Protein AF-A0A7S1Z0E3-F1 (afdb_monomer_lite)

pLDDT: mean 85.04, std 12.38, range [38.56, 97.38]

Organism: Trieres chinensis (NCBI:txid1514140)

Secondary structure (DSSP, 8-state):
---S-TT-EEEETT-TT-TT-HHHHTSSS--EEEEES-HHHHTT-SS--EEETTTTEEEETT---EEEEEEEE-TT-TT-EEEEEETTEEEEEEEEEPEE---B-TTSSB-TTTS-GGG-EEEEEEEE-SS-EEEEEE-TTS-EE--S-BPPPEEPPPPTT--SPTT-EEE-PPPPPTTGGG-TTT--

Sequence (188 aa):
DEIGVDDVLIVDNDSSMHPDGPEAGSAVGGASVIVSNNDFMKVHAGAECIANEQYCYAYCPNTCLRFVTYEVDAYETEEIKLVVTDNNDSSKVVTVSGNWWCVKNNDGTPNVKENTLDNDFRYFSAALPAGEYTAEFVNDSGERVWPTFVREAIYEPAPDCGGVQEGSVTLLEPEVTMEDCMELVKNG

Radius of gyration: 18.73 Å; chains: 1; bounding box: 48×35×55 Å

Foldseek 3Di:
DPPDDQWDKDKQQQQQPPPVGSVVLNPDHAIKIKTFLDVLQCLQQPADWQDDPVRRITIRRRGFWWKKKKWFQQPPCQQKWKWKAAPVDRVSIHIWGWDWDFDADPVRHGPPVVCDSVRTITMTMGTFFDGAMEMFMAGNVRDTDDGLDIDQIDIDPADPNGHYDRPRYHYDDDDDDVVNVVPVVSND

Structure (mmCIF, N/CA/C/O backbone):
data_AF-A0A7S1Z0E3-F1
#
_entry.id   AF-A0A7S1Z0E3-F1
#
loop_
_atom_site.group_PDB
_atom_site.id
_atom_site.type_symbol
_atom_site.label_atom_id
_atom_site.label_alt_id
_atom_site.label_comp_id
_atom_site.label_asym_id
_atom_site.label_entity_id
_atom_site.label_seq_id
_atom_site.pdbx_PDB_ins_code
_atom_site.Cartn_x
_atom_site.Cartn_y
_atom_site.Cartn_z
_atom_site.occupancy
_atom_site.B_iso_or_equiv
_atom_site.auth_seq_id
_atom_site.auth_comp_id
_atom_site.auth_asym_id
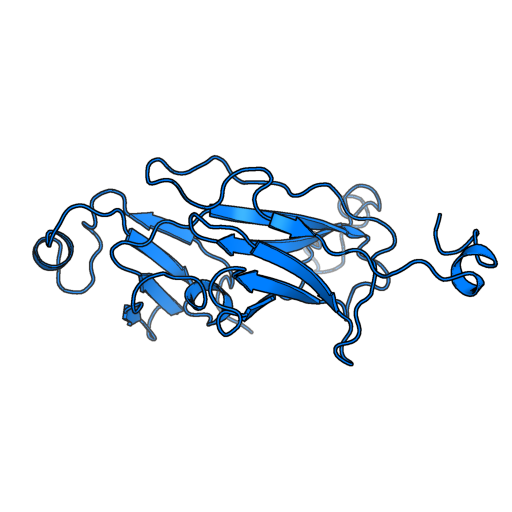_atom_site.auth_atom_id
_atom_site.pdbx_PDB_model_num
ATOM 1 N N . ASP A 1 1 ? 8.657 21.468 0.586 1.00 38.56 1 ASP A N 1
ATOM 2 C CA . ASP A 1 1 ? 8.872 20.512 1.680 1.00 38.56 1 ASP A CA 1
ATOM 3 C C . ASP A 1 1 ? 7.538 19.921 2.055 1.00 38.56 1 ASP A C 1
ATOM 5 O O . ASP A 1 1 ? 6.693 20.614 2.609 1.00 38.56 1 ASP A O 1
ATOM 9 N N . GLU A 1 2 ? 7.323 18.687 1.624 1.00 45.81 2 GLU A N 1
ATOM 10 C CA . GLU A 1 2 ? 6.222 17.852 2.089 1.00 45.81 2 GLU A CA 1
ATOM 11 C C . GLU A 1 2 ? 6.552 17.498 3.543 1.00 45.81 2 GLU A C 1
ATOM 13 O O . GLU A 1 2 ? 7.592 16.905 3.829 1.00 45.81 2 GLU A O 1
ATOM 18 N N . ILE A 1 3 ? 5.763 18.014 4.486 1.00 47.72 3 ILE A N 1
ATOM 19 C CA . ILE A 1 3 ? 5.941 17.731 5.911 1.00 47.72 3 ILE A CA 1
ATOM 20 C C . ILE A 1 3 ? 4.967 16.608 6.242 1.00 47.72 3 ILE A C 1
ATOM 22 O O . ILE A 1 3 ? 3.777 16.863 6.411 1.00 47.72 3 ILE A O 1
ATOM 26 N N . GLY A 1 4 ? 5.467 15.380 6.335 1.00 58.78 4 GLY A N 1
ATOM 27 C CA . GLY A 1 4 ? 4.650 14.222 6.685 1.00 58.78 4 GLY A CA 1
ATOM 28 C C . GLY A 1 4 ? 5.318 12.904 6.317 1.00 58.78 4 GLY A C 1
ATOM 29 O O . GLY A 1 4 ? 6.311 12.883 5.598 1.00 58.78 4 GLY A O 1
ATOM 30 N N . VAL A 1 5 ? 4.780 11.818 6.861 1.00 73.94 5 VAL A N 1
ATOM 31 C CA . VAL A 1 5 ? 5.008 10.454 6.372 1.00 73.94 5 VAL A CA 1
ATOM 32 C C . VAL A 1 5 ? 3.702 10.041 5.706 1.00 73.94 5 VAL A C 1
ATOM 34 O O . VAL A 1 5 ? 2.638 10.206 6.309 1.00 73.94 5 VAL A O 1
ATOM 37 N N . ASP A 1 6 ? 3.762 9.553 4.473 1.00 82.62 6 ASP A N 1
ATOM 38 C CA . ASP A 1 6 ? 2.559 9.360 3.661 1.00 82.62 6 ASP A CA 1
ATOM 39 C C . ASP A 1 6 ? 1.790 8.078 3.981 1.00 82.62 6 ASP A C 1
ATOM 41 O O . ASP A 1 6 ? 0.594 7.997 3.703 1.00 82.62 6 ASP A O 1
ATOM 45 N N . ASP A 1 7 ? 2.457 7.114 4.606 1.00 85.56 7 ASP A N 1
ATOM 46 C CA . ASP A 1 7 ? 2.017 5.736 4.797 1.00 85.56 7 ASP A CA 1
ATOM 47 C C . ASP A 1 7 ? 2.173 5.268 6.256 1.00 85.56 7 ASP A C 1
ATOM 49 O O . ASP A 1 7 ? 2.627 4.163 6.542 1.00 85.56 7 ASP A O 1
ATOM 53 N N . VAL A 1 8 ? 1.760 6.092 7.223 1.00 90.69 8 VAL A N 1
ATOM 54 C CA . VAL A 1 8 ? 1.682 5.663 8.628 1.00 90.69 8 VAL A CA 1
ATOM 55 C C . VAL A 1 8 ? 0.443 4.803 8.836 1.00 90.69 8 VAL A C 1
ATOM 57 O O . VAL A 1 8 ? -0.653 5.193 8.440 1.00 90.69 8 VAL A O 1
ATOM 60 N N . LEU A 1 9 ? 0.608 3.684 9.540 1.00 92.50 9 LEU A N 1
ATOM 61 C CA . LEU A 1 9 ? -0.470 2.853 10.067 1.00 92.50 9 LEU A CA 1
ATOM 62 C C . LEU A 1 9 ? -0.180 2.514 11.532 1.00 92.50 9 LEU A C 1
ATOM 64 O O . LEU A 1 9 ? 0.879 1.986 11.863 1.00 92.50 9 LEU A O 1
ATOM 68 N N . ILE A 1 10 ? -1.131 2.801 12.415 1.00 92.88 10 ILE A N 1
ATOM 69 C CA . ILE A 1 10 ? -1.076 2.445 13.835 1.00 92.88 10 ILE A CA 1
ATOM 70 C C . ILE A 1 10 ? -2.385 1.755 14.193 1.00 92.88 10 ILE A C 1
ATOM 72 O O . ILE A 1 10 ? -3.461 2.292 13.940 1.00 92.88 10 ILE A O 1
ATOM 76 N N . VAL A 1 11 ? -2.297 0.579 14.808 1.00 91.44 11 VAL A N 1
ATOM 77 C CA . VAL A 1 11 ? -3.471 -0.170 15.265 1.00 91.44 11 VAL A CA 1
ATOM 78 C C . VAL A 1 11 ? -3.848 0.262 16.682 1.00 91.44 11 VAL A C 1
ATOM 80 O O . VAL A 1 11 ? -3.046 0.159 17.609 1.00 91.44 11 VAL A O 1
ATOM 83 N N . ASP A 1 12 ? -5.085 0.719 16.841 1.00 90.94 12 ASP A N 1
ATOM 84 C CA . ASP A 1 12 ? -5.740 1.051 18.105 1.00 90.94 12 ASP A CA 1
ATOM 85 C C . ASP A 1 12 ? -6.684 -0.100 18.493 1.00 90.94 12 ASP A C 1
ATOM 87 O O . ASP A 1 12 ? -7.872 -0.114 18.162 1.00 90.94 12 ASP A O 1
ATOM 91 N N . ASN A 1 13 ? -6.124 -1.123 19.143 1.00 86.50 13 ASN A N 1
ATOM 92 C CA . ASN A 1 13 ? -6.820 -2.384 19.427 1.00 86.50 13 ASN A CA 1
ATOM 93 C C . ASN A 1 13 ? -8.060 -2.231 20.322 1.00 86.50 13 ASN A C 1
ATOM 95 O O . ASN A 1 13 ? -8.977 -3.044 20.226 1.00 86.50 13 ASN A O 1
ATOM 99 N N . ASP A 1 14 ? -8.081 -1.237 21.211 1.00 85.12 14 ASP A N 1
ATOM 100 C CA . ASP A 1 14 ? -9.169 -1.015 22.169 1.00 85.12 14 ASP A CA 1
ATOM 101 C C . ASP A 1 14 ? -10.017 0.222 21.848 1.00 85.12 14 ASP A C 1
ATOM 103 O O . ASP A 1 14 ? -10.929 0.558 22.606 1.00 85.12 14 ASP A O 1
ATOM 107 N N . SER A 1 15 ? -9.753 0.869 20.710 1.00 86.62 15 SER A N 1
ATOM 108 C CA . SER A 1 15 ? -10.422 2.094 20.273 1.00 86.62 15 SER A CA 1
ATOM 109 C C . SER A 1 15 ? -10.312 3.253 21.282 1.00 86.62 15 SER A C 1
ATOM 111 O O . SER A 1 15 ? -11.141 4.171 21.297 1.00 86.62 15 SER A O 1
ATOM 113 N N . SER A 1 16 ? -9.297 3.231 22.155 1.00 87.31 16 SER A N 1
ATOM 114 C CA . SER A 1 16 ? -9.117 4.236 23.210 1.00 87.31 16 SER A CA 1
ATOM 115 C C . SER A 1 16 ? -8.653 5.591 22.677 1.00 87.31 16 SER A C 1
ATOM 117 O O . SER A 1 16 ? -8.804 6.604 23.368 1.00 87.31 16 SER A O 1
ATOM 119 N N . MET A 1 17 ? -8.136 5.635 21.445 1.00 88.50 17 MET A N 1
ATOM 120 C CA . MET A 1 17 ? -7.643 6.848 20.791 1.00 88.50 17 MET A CA 1
ATOM 121 C C . MET A 1 17 ? -8.710 7.560 19.944 1.00 88.50 17 MET A C 1
ATOM 123 O O . MET A 1 17 ? -8.378 8.476 19.190 1.00 88.50 17 MET A O 1
ATOM 127 N N . HIS A 1 18 ? -9.985 7.176 20.068 1.00 89.06 18 HIS A N 1
ATOM 128 C CA . HIS A 1 18 ? -11.079 7.810 19.334 1.00 89.06 18 HIS A CA 1
ATOM 129 C C . HIS A 1 18 ? -11.126 9.340 19.580 1.00 89.06 18 HIS A C 1
ATOM 131 O O . HIS A 1 18 ? -11.093 9.769 20.739 1.00 89.06 18 HIS A O 1
ATOM 137 N N . PRO A 1 19 ? -11.260 10.187 18.534 1.00 87.44 19 PRO A N 1
ATOM 138 C CA . PRO A 1 19 ? -11.206 11.651 18.660 1.00 87.44 19 PRO A CA 1
ATOM 139 C C . PRO A 1 19 ? -12.237 12.263 19.621 1.00 87.44 19 PRO A C 1
ATOM 141 O O . PRO A 1 19 ? -11.915 13.184 20.368 1.00 87.44 19 PRO A O 1
ATOM 144 N N . ASP A 1 20 ? -13.457 11.722 19.650 1.00 85.50 20 ASP A N 1
ATOM 145 C CA . ASP A 1 20 ? -14.527 12.148 20.573 1.00 85.50 20 ASP A CA 1
ATOM 146 C C . ASP A 1 20 ? -14.391 11.572 22.000 1.00 85.50 20 ASP A C 1
ATOM 148 O O . ASP A 1 20 ? -15.278 11.730 22.841 1.00 85.50 20 ASP A O 1
ATOM 152 N N . GLY A 1 21 ? -13.271 10.906 22.287 1.00 77.50 21 GLY A N 1
ATOM 153 C CA . GLY A 1 21 ? -12.974 10.260 23.557 1.00 77.50 21 GLY A CA 1
ATOM 154 C C . GLY A 1 21 ? -13.241 8.749 23.552 1.00 77.50 21 GLY A C 1
ATOM 155 O O . GLY A 1 21 ? -13.973 8.231 22.705 1.00 77.50 21 GLY A O 1
ATOM 156 N N . PRO A 1 22 ? -12.683 8.021 24.534 1.00 68.88 22 PRO A N 1
ATOM 157 C CA . PRO A 1 22 ? -12.695 6.557 24.563 1.00 68.88 22 PRO A CA 1
ATOM 158 C C . PRO A 1 22 ? -14.109 5.964 24.652 1.00 68.88 22 PRO A C 1
ATOM 160 O O . PRO A 1 22 ? -14.352 4.859 24.176 1.00 68.88 22 PRO A O 1
ATOM 163 N N . GLU A 1 23 ? -15.075 6.696 25.216 1.00 66.56 23 GLU A N 1
ATOM 164 C CA . GLU A 1 23 ? -16.477 6.262 25.297 1.00 66.56 23 GLU A CA 1
ATOM 165 C C . GLU A 1 23 ? -17.179 6.259 23.927 1.00 66.56 23 GLU A C 1
ATOM 167 O O . GLU A 1 23 ? -18.080 5.450 23.711 1.00 66.56 23 GLU A O 1
ATOM 172 N N . ALA A 1 24 ? -16.746 7.112 22.990 1.00 67.44 24 ALA A N 1
ATOM 173 C CA . ALA A 1 24 ? -17.266 7.145 21.622 1.00 67.44 24 ALA A CA 1
ATOM 174 C C . ALA A 1 24 ? -16.715 5.985 20.774 1.00 67.44 24 ALA A C 1
ATOM 176 O O . ALA A 1 24 ? -17.459 5.382 20.003 1.00 67.44 24 ALA A O 1
ATOM 177 N N . GLY A 1 25 ? -15.450 5.606 20.996 1.00 55.97 25 GLY A N 1
ATOM 178 C CA . GLY A 1 25 ? -14.839 4.397 20.426 1.00 55.97 25 GLY A CA 1
ATOM 179 C C . GLY A 1 25 ? -15.315 3.093 21.079 1.00 55.97 25 GLY A C 1
ATOM 180 O O . GLY A 1 25 ? -15.230 2.027 20.480 1.00 55.97 25 GLY A O 1
ATOM 181 N N . SER A 1 26 ? -15.895 3.169 22.282 1.00 54.38 26 SER A N 1
ATOM 182 C CA . SER A 1 26 ? -16.437 2.014 23.019 1.00 54.38 26 SER A CA 1
ATOM 183 C C . SER A 1 26 ? -17.755 1.471 22.447 1.00 54.38 26 SER A C 1
ATOM 185 O O . SER A 1 26 ? -18.314 0.504 22.978 1.00 54.38 26 SER A O 1
ATOM 187 N N . ALA A 1 27 ? -18.278 2.062 21.368 1.00 51.47 27 ALA A N 1
ATOM 188 C CA . ALA A 1 27 ? -19.442 1.551 20.663 1.00 51.47 27 ALA A CA 1
ATOM 189 C C . ALA A 1 27 ? -19.073 0.299 19.838 1.00 51.47 27 ALA A C 1
ATOM 191 O O . ALA A 1 27 ? -18.882 0.352 18.630 1.00 51.47 27 ALA A O 1
ATOM 192 N N . VAL A 1 28 ? -19.068 -0.854 20.516 1.00 49.72 28 VAL A N 1
ATOM 193 C CA . VAL A 1 28 ? -19.102 -2.211 19.935 1.00 49.72 28 VAL A CA 1
ATOM 194 C C . VAL A 1 28 ? -17.796 -2.683 19.260 1.00 49.72 28 VAL A C 1
ATOM 196 O O . VAL A 1 28 ? -17.778 -3.044 18.093 1.00 49.72 28 VAL A O 1
ATOM 199 N N . GLY A 1 29 ? -16.727 -2.826 20.050 1.00 52.84 29 GLY A N 1
ATOM 200 C CA . GLY A 1 29 ? -15.860 -4.020 20.020 1.00 52.84 29 GLY A CA 1
ATOM 201 C C . GLY A 1 29 ? -15.011 -4.325 18.776 1.00 52.84 29 GLY A C 1
ATOM 202 O O . GLY A 1 29 ? -14.568 -5.467 18.650 1.00 52.84 29 GLY A O 1
ATOM 203 N N . GLY A 1 30 ? -14.779 -3.368 17.878 1.00 70.81 30 GLY A N 1
ATOM 204 C CA . GLY A 1 30 ? -13.801 -3.493 16.796 1.00 70.81 30 GLY A CA 1
ATOM 205 C C . GLY A 1 30 ? -12.497 -2.767 17.124 1.00 70.81 30 GLY A C 1
ATOM 206 O O . GLY A 1 30 ? -12.516 -1.716 17.765 1.00 70.81 30 GLY A O 1
ATOM 207 N N . ALA A 1 31 ? -11.361 -3.307 16.679 1.00 85.75 31 ALA A N 1
ATOM 208 C CA . ALA A 1 31 ? -10.131 -2.523 16.618 1.00 85.75 31 ALA A CA 1
ATOM 209 C C . ALA A 1 31 ? -10.292 -1.382 15.607 1.00 85.75 31 ALA A C 1
ATOM 211 O O . ALA A 1 31 ? -11.059 -1.495 14.646 1.00 85.75 31 ALA A O 1
ATOM 212 N N . SER A 1 32 ? -9.548 -0.309 15.822 1.00 90.88 32 SER A N 1
ATOM 213 C CA . SER A 1 32 ? -9.505 0.856 14.947 1.00 90.88 32 SER A CA 1
ATOM 214 C C . SER A 1 32 ? -8.081 1.084 14.454 1.00 90.88 32 SER A C 1
ATOM 216 O O . SER A 1 32 ? -7.129 0.494 14.968 1.00 90.88 32 SER A O 1
ATOM 218 N N . VAL A 1 33 ? -7.910 1.943 13.453 1.00 92.81 33 VAL A N 1
ATOM 219 C CA . VAL A 1 33 ? -6.579 2.326 12.967 1.00 92.81 33 VAL A CA 1
ATOM 220 C C . VAL A 1 33 ? -6.442 3.834 12.869 1.00 92.81 33 VAL A C 1
ATOM 222 O O . VAL A 1 33 ? -7.385 4.544 12.524 1.00 92.81 33 VAL A O 1
ATOM 225 N N . ILE A 1 34 ? -5.240 4.320 13.147 1.00 93.94 34 ILE A N 1
ATOM 226 C CA . ILE A 1 34 ? -4.803 5.670 12.819 1.00 93.94 34 ILE A CA 1
ATOM 227 C C . ILE A 1 34 ? -3.915 5.555 11.590 1.00 93.94 34 ILE A C 1
ATOM 229 O O . ILE A 1 34 ? -2.941 4.802 11.598 1.00 93.94 34 ILE A O 1
ATOM 233 N N . VAL A 1 35 ? -4.248 6.303 10.546 1.00 94.06 35 VAL A N 1
ATOM 234 C CA . VAL A 1 35 ? -3.495 6.325 9.292 1.00 94.06 35 VAL A CA 1
ATOM 235 C C . VAL A 1 35 ? -3.074 7.738 8.923 1.00 94.06 35 VAL A C 1
ATOM 237 O O . VAL A 1 35 ? -3.685 8.702 9.385 1.00 94.06 35 VAL A O 1
ATOM 240 N N . SER A 1 36 ? -2.067 7.891 8.064 1.00 93.31 36 SER A N 1
ATOM 241 C CA . SER A 1 36 ? -1.824 9.175 7.391 1.00 93.31 36 SER A CA 1
ATOM 242 C C . SER A 1 36 ? -3.094 9.645 6.669 1.00 93.31 36 SER A C 1
ATOM 244 O O . SER A 1 36 ? -3.817 8.830 6.093 1.00 93.31 36 SER A O 1
ATOM 246 N N . ASN A 1 37 ? -3.392 10.951 6.687 1.00 92.06 37 ASN A N 1
ATOM 247 C CA . ASN A 1 37 ? -4.607 11.513 6.070 1.00 92.06 37 ASN A CA 1
ATOM 248 C C . ASN A 1 37 ? -4.511 11.604 4.534 1.00 92.06 37 ASN A C 1
ATOM 250 O O . ASN A 1 37 ? -4.873 12.611 3.933 1.00 92.06 37 ASN A O 1
ATOM 254 N N . ASN A 1 38 ? -4.037 10.539 3.901 1.00 89.62 38 ASN A N 1
ATOM 255 C CA . ASN A 1 38 ? -3.965 10.394 2.460 1.00 89.62 38 ASN A CA 1
ATOM 256 C C . ASN A 1 38 ? -5.090 9.477 1.988 1.00 89.62 38 ASN A C 1
ATOM 258 O O . ASN A 1 38 ? -5.427 8.492 2.649 1.00 89.62 38 ASN A O 1
ATOM 262 N N . ASP A 1 39 ? -5.688 9.781 0.838 1.00 88.56 39 ASP A N 1
ATOM 263 C CA . ASP A 1 39 ? -6.833 9.010 0.343 1.00 88.56 39 ASP A CA 1
ATOM 264 C C . ASP A 1 39 ? -6.468 7.545 0.098 1.00 88.56 39 ASP A C 1
ATOM 266 O O . ASP A 1 39 ? -7.250 6.659 0.436 1.00 88.56 39 ASP A O 1
ATOM 270 N N . PHE A 1 40 ? -5.241 7.267 -0.353 1.00 89.00 40 PHE A N 1
ATOM 271 C CA . PHE A 1 40 ? -4.779 5.901 -0.591 1.00 89.00 40 PHE A CA 1
ATOM 272 C C . PHE A 1 40 ? -4.742 5.028 0.678 1.00 89.00 40 PHE A C 1
ATOM 274 O O . PHE A 1 40 ? -4.900 3.813 0.592 1.00 89.00 40 PHE A O 1
ATOM 281 N N . MET A 1 41 ? -4.628 5.637 1.861 1.00 92.12 41 MET A N 1
ATOM 282 C CA . MET A 1 41 ? -4.694 4.932 3.146 1.00 92.12 41 MET A CA 1
ATOM 283 C C . MET A 1 41 ? -6.131 4.695 3.632 1.00 92.12 41 MET A C 1
ATOM 285 O O . MET A 1 41 ? -6.359 3.872 4.518 1.00 92.12 41 MET A O 1
ATOM 289 N N . LYS A 1 42 ? -7.111 5.417 3.071 1.00 91.94 42 LYS A N 1
ATOM 290 C CA . LYS A 1 42 ? -8.513 5.427 3.520 1.00 91.94 42 LYS A CA 1
ATOM 291 C C . LYS A 1 42 ? -9.467 4.723 2.554 1.00 91.94 42 LYS A C 1
ATOM 293 O O . LYS A 1 42 ? -10.512 4.265 2.997 1.00 91.94 42 LYS A O 1
ATOM 298 N N . VAL A 1 43 ? -9.138 4.610 1.262 1.00 92.31 43 VAL A N 1
ATOM 299 C CA . VAL A 1 43 ? -10.027 4.034 0.224 1.00 92.31 43 VAL A CA 1
ATOM 300 C C . VAL A 1 43 ? -10.567 2.654 0.608 1.00 92.31 43 VAL A C 1
ATOM 302 O O . VAL A 1 43 ? -11.749 2.371 0.413 1.00 92.31 43 VAL A O 1
ATOM 305 N N . HIS A 1 44 ? -9.713 1.800 1.173 1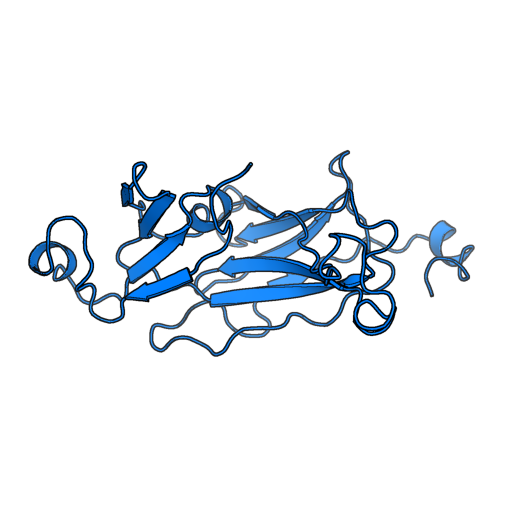.00 90.88 44 HIS A N 1
ATOM 306 C CA . HIS A 1 44 ? -10.105 0.459 1.600 1.00 90.88 44 HIS A CA 1
ATOM 307 C C . HIS A 1 44 ? -10.524 0.382 3.069 1.00 90.88 44 HIS A C 1
ATOM 309 O O . HIS A 1 44 ? -10.938 -0.687 3.510 1.00 90.88 44 HIS A O 1
ATOM 315 N N . ALA A 1 45 ? -10.481 1.480 3.830 1.00 86.00 45 ALA A N 1
ATOM 316 C CA . ALA A 1 45 ? -11.029 1.486 5.178 1.00 86.00 45 ALA A CA 1
ATOM 317 C C . ALA A 1 45 ? -12.531 1.161 5.103 1.00 86.00 45 ALA A C 1
ATOM 319 O O . ALA A 1 45 ? -13.290 1.753 4.335 1.00 86.00 45 ALA A O 1
ATOM 320 N N . GLY A 1 46 ? -12.964 0.149 5.855 1.00 70.69 46 GLY A N 1
ATOM 321 C CA . GLY A 1 46 ? -14.348 -0.332 5.810 1.00 70.69 46 GLY A CA 1
ATOM 322 C C . GLY A 1 46 ? -15.365 0.679 6.352 1.00 70.69 46 GLY A C 1
ATOM 323 O O . GLY A 1 46 ? -16.553 0.559 6.052 1.00 70.69 46 GLY A O 1
ATOM 324 N N . ALA A 1 47 ? -14.902 1.664 7.126 1.00 73.69 47 ALA A N 1
ATOM 325 C CA . ALA A 1 47 ? -15.697 2.712 7.754 1.00 73.69 47 ALA A CA 1
ATOM 326 C C . ALA A 1 47 ? -15.235 4.115 7.331 1.00 73.69 47 ALA A C 1
ATOM 328 O O . ALA A 1 47 ? -14.118 4.307 6.853 1.00 73.69 47 ALA A O 1
ATOM 329 N N . GLU A 1 48 ? -16.098 5.109 7.554 1.00 85.69 48 GLU A N 1
ATOM 330 C CA . GLU A 1 48 ? -15.753 6.518 7.363 1.00 85.69 48 GLU A CA 1
ATOM 331 C C . GLU A 1 48 ? -14.664 6.930 8.363 1.00 85.69 48 GLU A C 1
ATOM 333 O O . GLU A 1 48 ? -14.867 6.887 9.579 1.00 85.69 48 GLU A O 1
ATOM 338 N N . CYS A 1 49 ? -13.497 7.313 7.847 1.00 91.94 49 CYS A N 1
ATOM 339 C CA . CYS A 1 49 ? -12.394 7.787 8.671 1.00 91.94 49 CYS A CA 1
ATOM 340 C C . CYS A 1 49 ? -12.604 9.249 9.085 1.00 91.94 49 CYS A C 1
ATOM 342 O O . CYS A 1 49 ? -12.912 10.112 8.263 1.00 91.94 49 CYS A O 1
ATOM 344 N N . ILE A 1 50 ? -12.356 9.541 10.357 1.00 93.12 50 ILE A N 1
ATOM 345 C CA . ILE A 1 50 ? -12.413 10.876 10.948 1.00 93.12 50 ILE A CA 1
ATOM 346 C C . ILE A 1 50 ? -11.066 11.564 10.709 1.00 93.12 50 ILE A C 1
ATOM 348 O O . ILE A 1 50 ? -10.067 11.238 11.353 1.00 93.12 50 ILE A O 1
ATOM 352 N N . ALA A 1 51 ? -11.026 12.505 9.769 1.00 93.62 51 ALA A N 1
ATOM 353 C CA . ALA A 1 51 ? -9.812 13.240 9.428 1.00 93.62 51 ALA A CA 1
ATOM 354 C C . ALA A 1 51 ? -9.435 14.280 10.499 1.00 93.62 51 ALA A C 1
ATOM 356 O O . ALA A 1 51 ? -10.277 15.033 10.993 1.00 93.62 51 ALA A O 1
ATOM 357 N N . ASN A 1 52 ? -8.142 14.365 10.809 1.00 90.88 52 ASN A N 1
ATOM 358 C CA . ASN A 1 52 ? -7.536 15.423 11.604 1.00 90.88 52 ASN A CA 1
ATOM 359 C C . ASN A 1 52 ? -6.524 16.201 10.750 1.00 90.88 52 ASN A C 1
ATOM 361 O O . ASN A 1 52 ? -5.327 15.907 10.726 1.00 90.88 52 ASN A O 1
ATOM 365 N N . GLU A 1 53 ? -7.023 17.235 10.075 1.00 90.50 53 GLU A N 1
ATOM 366 C CA . GLU A 1 53 ? -6.244 18.060 9.142 1.00 90.50 53 GLU A CA 1
ATOM 367 C C . GLU A 1 53 ? -5.079 18.807 9.803 1.00 90.50 53 GLU A C 1
ATOM 369 O O . GLU A 1 53 ? -4.083 19.111 9.156 1.00 90.50 53 GLU A O 1
ATOM 374 N N . GLN A 1 54 ? -5.171 19.105 11.104 1.00 88.69 54 GLN A N 1
ATOM 375 C CA . GLN A 1 54 ? -4.113 19.829 11.810 1.00 88.69 54 GLN A CA 1
ATOM 376 C C . GLN A 1 54 ? -2.843 18.984 11.980 1.00 88.69 54 GLN A C 1
ATOM 378 O O . GLN A 1 54 ? -1.743 19.534 12.040 1.00 88.69 54 GLN A O 1
ATOM 383 N N . TYR A 1 55 ? -2.999 17.665 12.089 1.00 87.62 55 TYR A N 1
ATOM 384 C CA . TYR A 1 55 ? -1.913 16.727 12.371 1.00 87.62 55 TYR A CA 1
ATOM 385 C C . TYR A 1 55 ? -1.702 15.699 11.250 1.00 87.62 55 TYR A C 1
ATOM 387 O O . TYR A 1 55 ? -0.944 14.751 11.442 1.00 87.62 55 TYR A O 1
ATOM 395 N N . CYS A 1 56 ? -2.353 15.887 10.098 1.00 90.44 56 CYS A N 1
ATOM 396 C CA . CYS A 1 56 ? -2.210 15.063 8.894 1.00 90.44 56 CYS A CA 1
ATOM 397 C C . CYS A 1 56 ? -2.464 13.557 9.109 1.00 90.44 56 CYS A C 1
ATOM 399 O O . CYS A 1 56 ? -1.864 12.728 8.426 1.00 90.44 56 CYS A O 1
ATOM 401 N N . TYR A 1 57 ? -3.367 13.187 10.023 1.00 92.75 57 TYR A N 1
ATOM 402 C CA . TYR A 1 57 ? -3.787 11.794 10.230 1.00 92.75 57 TYR A CA 1
ATOM 403 C C . TYR A 1 57 ? -5.308 11.652 10.149 1.00 92.75 57 TYR A C 1
ATOM 405 O O . TYR A 1 57 ? -6.041 12.631 10.280 1.00 92.75 57 TYR A O 1
ATOM 413 N N . ALA A 1 58 ? -5.792 10.432 9.956 1.00 94.00 58 ALA A N 1
ATOM 414 C CA . ALA A 1 58 ? -7.198 10.079 10.059 1.00 94.00 58 ALA A CA 1
ATOM 415 C C . ALA A 1 58 ? -7.380 8.889 11.006 1.00 94.00 58 ALA A C 1
ATOM 417 O O . ALA A 1 58 ? -6.546 7.986 11.053 1.00 94.00 58 ALA A O 1
ATOM 418 N N . TYR A 1 59 ? -8.469 8.898 11.769 1.00 93.62 59 TYR A N 1
ATOM 419 C CA . TYR A 1 59 ? -8.878 7.794 12.630 1.00 93.62 59 TYR A CA 1
ATOM 420 C C . TYR A 1 59 ? -9.984 7.000 11.939 1.00 93.62 59 TYR A C 1
ATOM 422 O O . TYR A 1 59 ? -11.068 7.533 11.719 1.00 93.62 59 TYR A O 1
ATOM 430 N N . CYS A 1 60 ? -9.736 5.744 11.594 1.00 92.56 60 CYS A N 1
ATOM 431 C CA . CYS A 1 60 ? -10.719 4.872 10.961 1.00 92.56 60 CYS A CA 1
ATOM 432 C C . CYS A 1 60 ? -11.285 3.905 12.013 1.00 92.56 60 CYS A C 1
ATOM 434 O O . CYS A 1 60 ? -10.614 2.926 12.364 1.00 92.56 60 CYS A O 1
ATOM 436 N N . PRO A 1 61 ? -12.494 4.169 12.546 1.00 89.50 61 PRO A N 1
ATOM 437 C CA . PRO A 1 61 ? -13.097 3.311 13.555 1.00 89.50 61 PRO A CA 1
ATOM 438 C C . PRO A 1 61 ? -13.429 1.930 12.979 1.00 89.50 61 PRO A C 1
ATOM 440 O O . PRO A 1 61 ? -13.743 1.809 11.793 1.00 89.50 61 PRO A O 1
ATOM 443 N N . ASN A 1 62 ? -13.411 0.888 13.817 1.00 86.62 62 ASN A N 1
ATOM 444 C CA . ASN A 1 62 ? -13.833 -0.475 13.446 1.00 86.62 62 ASN A CA 1
ATOM 445 C C . ASN A 1 62 ? -13.165 -1.002 12.163 1.00 86.62 62 ASN A C 1
ATOM 447 O O . ASN A 1 62 ? -13.780 -1.701 11.355 1.00 86.62 62 ASN A O 1
ATOM 451 N N . THR A 1 63 ? -11.913 -0.614 11.951 1.00 88.62 63 THR A N 1
ATOM 452 C CA . THR A 1 63 ? -11.130 -0.940 10.768 1.00 88.62 63 THR A CA 1
ATOM 453 C C . THR A 1 63 ? -9.836 -1.582 11.232 1.00 88.62 63 THR A C 1
ATOM 455 O O . THR A 1 63 ? -9.170 -1.068 12.123 1.00 88.62 63 THR A O 1
ATOM 458 N N . CYS A 1 64 ? -9.470 -2.694 10.606 1.00 90.38 64 CYS A N 1
ATOM 459 C CA . CYS A 1 64 ? -8.182 -3.340 10.800 1.00 90.38 64 CYS A CA 1
ATOM 460 C C . CYS A 1 64 ? -7.486 -3.414 9.446 1.00 90.38 64 CYS A C 1
ATOM 462 O O . CYS A 1 64 ? -8.070 -3.945 8.503 1.00 90.38 64 CYS A O 1
ATOM 464 N N . LEU A 1 65 ? -6.273 -2.877 9.350 1.00 92.69 65 LEU A N 1
ATOM 465 C CA . LEU A 1 65 ? -5.472 -2.870 8.128 1.00 92.69 65 LEU A CA 1
ATOM 466 C C . LEU A 1 65 ? -4.151 -3.587 8.388 1.00 92.69 65 LEU A C 1
ATOM 468 O O . LEU A 1 65 ? -3.634 -3.558 9.502 1.00 92.69 65 LEU A O 1
ATOM 472 N N . ARG A 1 66 ? -3.599 -4.195 7.344 1.00 93.50 66 ARG A N 1
ATOM 473 C CA . ARG A 1 66 ? -2.252 -4.765 7.325 1.00 93.50 66 ARG A CA 1
ATOM 474 C C . ARG A 1 66 ? -1.579 -4.322 6.033 1.00 93.50 66 ARG A C 1
ATOM 476 O O . ARG A 1 66 ? -2.229 -4.304 4.986 1.00 93.50 66 ARG A O 1
ATOM 483 N N . PHE A 1 67 ? -0.305 -3.951 6.107 1.00 94.06 67 PHE A N 1
ATOM 484 C CA . PHE A 1 67 ? 0.448 -3.623 4.907 1.00 94.06 67 PHE A CA 1
ATOM 485 C C . PHE A 1 67 ? 0.794 -4.878 4.109 1.00 94.06 67 PHE A C 1
ATOM 487 O O . PHE A 1 67 ? 1.245 -5.891 4.656 1.00 94.06 67 PHE A O 1
ATOM 494 N N . VAL A 1 68 ? 0.599 -4.765 2.799 1.00 94.94 68 VAL A N 1
ATOM 495 C CA . VAL A 1 68 ? 1.211 -5.619 1.787 1.00 94.94 68 VAL A CA 1
ATOM 496 C C . VAL A 1 68 ? 2.148 -4.757 0.949 1.00 94.94 68 VAL A C 1
ATOM 498 O O . VAL A 1 68 ? 1.754 -3.687 0.481 1.00 94.94 68 VAL A O 1
ATOM 501 N N . THR A 1 69 ? 3.382 -5.215 0.773 1.00 95.00 69 THR A N 1
ATOM 502 C CA . THR A 1 69 ? 4.435 -4.482 0.074 1.00 95.00 69 THR A CA 1
ATOM 503 C C . THR A 1 69 ? 4.991 -5.310 -1.073 1.00 95.00 69 THR A C 1
ATOM 505 O O . THR A 1 69 ? 5.341 -6.476 -0.899 1.00 95.00 69 THR A O 1
ATOM 508 N N . TYR A 1 70 ? 5.116 -4.689 -2.240 1.00 94.44 70 TYR A N 1
ATOM 509 C CA . TYR A 1 70 ? 5.852 -5.232 -3.375 1.00 94.44 70 TYR A CA 1
ATOM 510 C C . TYR A 1 70 ? 7.185 -4.508 -3.503 1.00 94.44 70 TYR A C 1
ATOM 512 O O . TYR A 1 70 ? 7.224 -3.277 -3.544 1.00 94.44 70 TYR A O 1
ATOM 520 N N . GLU A 1 71 ? 8.266 -5.278 -3.572 1.00 92.25 71 GLU A N 1
ATOM 521 C CA . GLU A 1 71 ? 9.596 -4.763 -3.887 1.00 92.25 71 GLU A CA 1
ATOM 522 C C . GLU A 1 71 ? 9.889 -5.026 -5.355 1.00 92.25 71 GLU A C 1
ATOM 524 O O . GLU A 1 71 ? 9.779 -6.165 -5.817 1.00 92.25 71 GLU A O 1
ATOM 529 N N . VAL A 1 72 ? 10.277 -3.986 -6.077 1.00 91.06 72 VAL A N 1
ATOM 530 C CA . VAL A 1 72 ? 10.600 -4.076 -7.500 1.00 91.06 72 VAL A CA 1
ATOM 531 C C . VAL A 1 72 ? 11.948 -3.435 -7.784 1.00 91.06 72 VAL A C 1
ATOM 533 O O . VAL A 1 72 ? 12.469 -2.674 -6.959 1.00 91.06 72 VAL A O 1
ATOM 536 N N . ASP A 1 73 ? 12.527 -3.741 -8.941 1.00 85.62 73 ASP A N 1
ATOM 537 C CA . ASP A 1 73 ? 13.698 -3.018 -9.429 1.00 85.62 73 ASP A CA 1
ATOM 538 C C . ASP A 1 73 ? 13.397 -1.522 -9.521 1.00 85.62 73 ASP A C 1
ATOM 540 O O . ASP A 1 73 ? 12.299 -1.106 -9.875 1.00 85.62 73 ASP A O 1
ATOM 544 N N . ALA A 1 74 ? 14.347 -0.675 -9.157 1.00 79.00 74 ALA A N 1
ATOM 545 C CA . ALA A 1 74 ? 14.051 0.751 -9.089 1.00 79.00 74 ALA A CA 1
ATOM 546 C C . ALA A 1 74 ? 14.412 1.569 -10.322 1.00 79.00 74 ALA A C 1
ATOM 548 O O . ALA A 1 74 ? 14.008 2.733 -10.410 1.00 79.00 74 ALA A O 1
ATOM 549 N N . TYR A 1 75 ? 15.218 0.981 -11.203 1.00 75.75 75 TYR A N 1
ATOM 550 C CA . TYR A 1 75 ? 15.631 1.583 -12.460 1.00 75.75 75 TYR A CA 1
ATOM 551 C C . TYR A 1 75 ? 14.495 1.436 -13.465 1.00 75.75 75 TYR A C 1
ATOM 553 O O . TYR A 1 75 ? 13.938 0.356 -13.586 1.00 75.75 75 TYR A O 1
ATOM 561 N N . GLU A 1 76 ? 14.160 2.507 -14.182 1.00 74.88 76 GLU A N 1
ATOM 562 C CA . GLU A 1 76 ? 13.076 2.518 -15.182 1.00 74.88 76 GLU A CA 1
ATOM 563 C C . GLU A 1 76 ? 11.672 2.250 -14.600 1.00 74.88 76 GLU A C 1
ATOM 565 O O . GLU A 1 76 ? 10.708 2.049 -15.338 1.00 74.88 76 GLU A O 1
ATOM 570 N N . THR A 1 77 ? 11.526 2.306 -13.272 1.00 80.06 77 THR A N 1
ATOM 571 C CA . THR A 1 77 ? 10.244 2.153 -12.568 1.00 80.06 77 THR A CA 1
ATOM 572 C C . THR A 1 77 ? 9.776 3.441 -11.892 1.00 80.06 77 THR A C 1
ATOM 574 O O . THR A 1 77 ? 8.824 3.425 -11.113 1.00 80.06 77 THR A O 1
ATOM 577 N N . GLU A 1 78 ? 10.420 4.577 -12.180 1.00 81.75 78 GLU A N 1
ATOM 578 C CA . GLU A 1 78 ? 10.092 5.891 -11.613 1.00 81.75 78 GLU A CA 1
ATOM 579 C C . GLU A 1 78 ? 8.647 6.322 -11.894 1.00 81.75 78 GLU A C 1
ATOM 581 O O . GLU A 1 78 ? 8.031 6.979 -11.057 1.00 81.75 78 GLU A O 1
ATOM 586 N N . GLU A 1 79 ? 8.116 5.940 -13.055 1.00 86.12 79 GLU A N 1
ATOM 587 C CA . GLU A 1 79 ? 6.774 6.304 -13.533 1.00 86.12 79 GLU A CA 1
ATOM 588 C C . GLU A 1 79 ? 5.739 5.188 -13.296 1.00 86.12 79 GLU A C 1
ATOM 590 O O . GLU A 1 79 ? 4.578 5.310 -13.693 1.00 86.12 79 GLU A O 1
ATOM 595 N N . ILE A 1 80 ? 6.142 4.085 -12.653 1.00 92.62 80 ILE A N 1
ATOM 596 C CA . ILE A 1 80 ? 5.252 2.961 -12.356 1.00 92.62 80 ILE A CA 1
ATOM 597 C C . ILE A 1 80 ? 4.481 3.232 -11.063 1.00 92.62 80 ILE A C 1
ATOM 599 O O . ILE A 1 80 ? 5.029 3.699 -10.062 1.00 92.62 80 ILE A O 1
ATOM 603 N N . LYS A 1 81 ? 3.192 2.890 -11.074 1.00 94.94 81 LYS A N 1
ATOM 604 C CA . LYS A 1 81 ? 2.291 2.903 -9.916 1.00 94.94 81 LYS A CA 1
ATOM 605 C C . LYS A 1 81 ? 1.706 1.517 -9.701 1.00 94.94 81 LYS A C 1
ATOM 607 O O . LYS A 1 81 ? 1.495 0.779 -10.659 1.00 94.94 81 LYS A O 1
ATOM 612 N N . LEU A 1 82 ? 1.402 1.184 -8.452 1.00 95.56 82 LEU A N 1
ATOM 613 C CA . LEU A 1 82 ? 0.641 -0.012 -8.111 1.00 95.56 82 LEU A CA 1
ATOM 614 C C . LEU A 1 82 ? -0.833 0.364 -7.973 1.00 95.56 82 LEU A C 1
ATOM 616 O O . LEU A 1 82 ? -1.184 1.220 -7.164 1.00 95.56 82 LEU A O 1
ATOM 620 N N . VAL A 1 83 ? -1.700 -0.279 -8.739 1.00 96.75 83 VAL A N 1
ATOM 621 C CA . VAL A 1 83 ? -3.151 -0.152 -8.611 1.00 96.75 83 VAL A CA 1
ATOM 622 C C . VAL A 1 83 ? -3.671 -1.375 -7.876 1.00 96.75 83 VAL A C 1
ATOM 624 O O . VAL A 1 83 ? -3.439 -2.494 -8.319 1.00 96.75 83 VAL A O 1
ATOM 627 N N . VAL A 1 84 ? -4.374 -1.176 -6.763 1.00 96.69 84 VAL A N 1
ATOM 628 C CA . VAL A 1 84 ? -5.006 -2.254 -5.991 1.00 96.69 84 VAL A CA 1
ATOM 629 C C . VAL A 1 84 ? -6.516 -2.065 -6.020 1.00 96.69 84 VAL A C 1
ATOM 631 O O . VAL A 1 84 ? -7.016 -0.966 -5.792 1.00 96.69 84 VAL A O 1
ATOM 634 N N . THR A 1 85 ? -7.239 -3.138 -6.325 1.00 97.31 85 THR A N 1
ATOM 635 C CA . THR A 1 85 ? -8.698 -3.161 -6.473 1.00 97.31 85 THR A CA 1
ATOM 636 C C . THR A 1 85 ? -9.300 -4.214 -5.551 1.00 97.31 85 THR A C 1
ATOM 638 O O . THR A 1 85 ? -8.787 -5.329 -5.464 1.00 97.31 85 THR A O 1
ATOM 641 N N . ASP A 1 86 ? -10.395 -3.867 -4.872 1.00 96.81 86 ASP A N 1
ATOM 642 C CA . ASP A 1 86 ? -11.201 -4.815 -4.094 1.00 96.81 86 ASP A CA 1
ATOM 643 C C . ASP A 1 86 ? -12.043 -5.695 -5.032 1.00 96.81 86 ASP A C 1
ATOM 645 O O . ASP A 1 86 ? -12.831 -5.195 -5.840 1.00 96.81 86 ASP A O 1
ATOM 649 N N . ASN A 1 87 ? -11.912 -7.018 -4.915 1.00 97.19 87 ASN A N 1
ATOM 650 C CA . ASN A 1 87 ? -12.607 -7.958 -5.799 1.00 97.19 87 ASN A CA 1
ATOM 651 C C . ASN A 1 87 ? -14.124 -8.004 -5.561 1.00 97.19 87 ASN A C 1
ATOM 653 O O . ASN A 1 87 ? -14.871 -8.452 -6.433 1.00 97.19 87 ASN A O 1
ATOM 657 N N . ASN A 1 88 ? -14.590 -7.561 -4.391 1.00 95.06 88 ASN A N 1
ATOM 658 C CA . ASN A 1 88 ? -16.012 -7.497 -4.056 1.00 95.06 88 ASN A CA 1
ATOM 659 C C . ASN A 1 88 ? -16.631 -6.126 -4.359 1.00 95.06 88 ASN A C 1
ATOM 661 O O . ASN A 1 88 ? -17.857 -6.017 -4.418 1.00 95.06 88 ASN A O 1
ATOM 665 N N . ASP A 1 89 ? -15.810 -5.092 -4.555 1.00 94.19 89 ASP A N 1
ATOM 666 C CA . ASP A 1 89 ? -16.249 -3.733 -4.857 1.00 94.19 89 ASP A CA 1
ATOM 667 C C . ASP A 1 89 ? -15.239 -3.025 -5.768 1.00 94.19 89 ASP A C 1
ATOM 669 O O . ASP A 1 89 ? -14.336 -2.324 -5.315 1.00 94.19 89 ASP A O 1
ATOM 673 N N . SER A 1 90 ? -15.440 -3.144 -7.081 1.00 92.31 90 SER A N 1
ATOM 674 C CA . SER A 1 90 ? -14.560 -2.538 -8.087 1.00 92.31 90 SER A CA 1
ATOM 675 C C . SER A 1 90 ? -14.557 -1.003 -8.081 1.00 92.31 90 SER A C 1
ATOM 677 O O . SER A 1 90 ? -13.859 -0.400 -8.891 1.00 92.31 90 SER A O 1
ATOM 679 N N . SER A 1 91 ? -15.375 -0.347 -7.246 1.00 92.31 91 SER A N 1
ATOM 680 C CA . SER A 1 91 ? -15.287 1.102 -7.026 1.00 92.31 91 SER A CA 1
ATOM 681 C C . SER A 1 91 ? -14.212 1.475 -6.000 1.00 92.31 91 SER A C 1
ATOM 683 O O . SER A 1 91 ? -13.749 2.616 -5.990 1.00 92.31 91 SER A O 1
ATOM 685 N N . LYS A 1 92 ? -13.770 0.517 -5.176 1.00 93.88 92 LYS A N 1
ATOM 686 C CA . LYS A 1 92 ? -12.653 0.679 -4.246 1.00 93.88 92 LYS A CA 1
ATOM 687 C C . LYS A 1 92 ? -11.358 0.326 -4.957 1.00 93.88 92 LYS A C 1
ATOM 689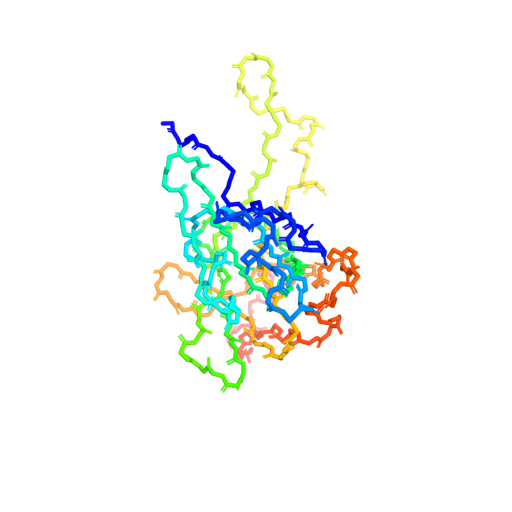 O O . LYS A 1 92 ? -10.947 -0.834 -5.006 1.00 93.88 92 LYS A O 1
ATOM 694 N N . VAL A 1 93 ? -10.743 1.359 -5.516 1.00 95.06 93 VAL A N 1
ATOM 695 C CA . VAL A 1 93 ? -9.472 1.281 -6.229 1.00 95.06 93 VAL A CA 1
ATOM 696 C C . VAL A 1 93 ? -8.524 2.306 -5.639 1.00 95.06 93 VAL A C 1
ATOM 698 O O . VAL A 1 93 ? -8.869 3.483 -5.521 1.00 95.06 93 VAL A O 1
ATOM 701 N N . VAL A 1 94 ? -7.324 1.862 -5.291 1.00 93.81 94 VAL A N 1
ATOM 702 C CA . VAL A 1 94 ? -6.249 2.727 -4.825 1.00 93.81 94 VAL A CA 1
ATOM 703 C C . VAL A 1 94 ? -5.077 2.685 -5.790 1.00 93.81 94 VAL A C 1
ATOM 705 O O . VAL A 1 94 ? -4.728 1.636 -6.320 1.00 93.81 94 VAL A O 1
ATOM 708 N N . THR A 1 95 ? -4.457 3.840 -6.010 1.00 94.56 95 THR A N 1
ATOM 709 C CA . THR A 1 95 ? -3.195 3.957 -6.738 1.00 94.56 95 THR A CA 1
ATOM 710 C C . THR A 1 95 ? -2.109 4.363 -5.755 1.00 94.56 95 THR A C 1
ATOM 712 O O . THR A 1 95 ? -2.222 5.390 -5.089 1.00 94.56 95 THR A O 1
ATOM 715 N N . VAL A 1 96 ? -1.070 3.545 -5.667 1.00 92.38 96 VAL A N 1
ATOM 716 C CA . VAL A 1 96 ? 0.052 3.692 -4.748 1.00 92.38 96 VAL A CA 1
ATOM 717 C C . VAL A 1 96 ? 1.298 4.035 -5.555 1.00 92.38 96 VAL A C 1
ATOM 719 O O . VAL A 1 96 ? 1.653 3.337 -6.508 1.00 92.38 96 VAL A O 1
ATOM 722 N N . SER A 1 97 ? 1.961 5.119 -5.166 1.00 91.00 97 SER A N 1
ATOM 723 C CA . SER A 1 97 ? 3.257 5.507 -5.723 1.00 91.00 97 SER A CA 1
ATOM 724 C C . SER A 1 97 ? 4.379 4.697 -5.083 1.00 91.00 97 SER A C 1
ATOM 726 O O . SER A 1 97 ? 4.328 4.375 -3.898 1.00 91.00 97 SER A O 1
ATOM 728 N N . GLY A 1 98 ? 5.405 4.385 -5.869 1.00 88.75 98 GLY A N 1
ATOM 729 C CA . GLY A 1 98 ? 6.556 3.640 -5.381 1.00 88.75 98 GLY A CA 1
ATOM 730 C C . GLY A 1 98 ? 7.535 4.535 -4.634 1.00 88.75 98 GLY A C 1
ATOM 731 O O . GLY A 1 98 ? 8.058 5.497 -5.201 1.00 88.75 98 GLY A O 1
ATOM 732 N N . ASN A 1 99 ? 7.840 4.175 -3.393 1.00 86.25 99 ASN A N 1
ATOM 733 C CA . ASN A 1 99 ? 8.834 4.848 -2.571 1.00 86.25 99 ASN A CA 1
ATOM 734 C C . ASN A 1 99 ? 10.201 4.180 -2.720 1.00 86.25 99 ASN A C 1
ATOM 736 O O . ASN A 1 99 ? 10.312 2.968 -2.877 1.00 86.25 99 ASN A O 1
ATOM 740 N N . TRP A 1 100 ? 11.262 4.974 -2.647 1.00 81.25 100 TRP A N 1
ATOM 741 C CA . TRP A 1 100 ? 12.638 4.491 -2.655 1.00 81.25 100 TRP A CA 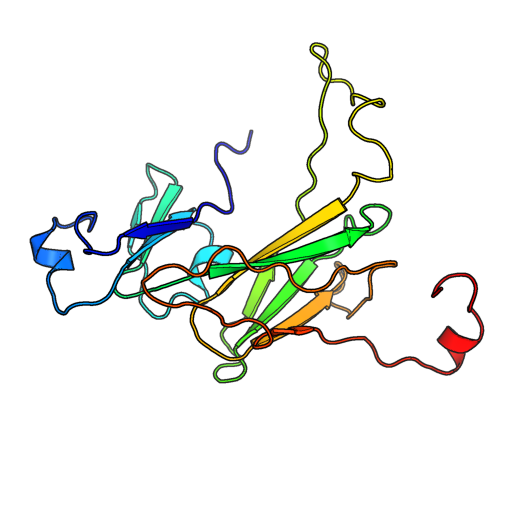1
ATOM 742 C C . TRP A 1 100 ? 13.412 5.174 -1.538 1.00 81.25 100 TRP A C 1
ATOM 744 O O . TRP A 1 100 ? 13.314 6.391 -1.351 1.00 81.25 100 TRP A O 1
ATOM 754 N N . TRP A 1 101 ? 14.242 4.406 -0.839 1.00 77.06 101 TRP A N 1
ATOM 755 C CA . TRP A 1 101 ? 15.118 4.946 0.186 1.00 77.06 101 TRP A CA 1
ATOM 756 C C . TRP A 1 101 ? 16.524 5.191 -0.364 1.00 77.06 101 TRP A C 1
ATOM 758 O O . TRP A 1 101 ? 17.279 4.262 -0.619 1.00 77.06 101 TRP A O 1
ATOM 768 N N . CYS A 1 102 ? 16.911 6.463 -0.493 1.00 79.00 102 CYS A N 1
ATOM 769 C CA . CYS A 1 102 ? 18.282 6.842 -0.828 1.00 79.00 102 CYS A CA 1
ATOM 770 C C . CYS A 1 102 ? 19.009 7.303 0.435 1.00 79.00 102 CYS A C 1
ATOM 772 O O . CYS A 1 102 ? 18.739 8.399 0.939 1.00 79.00 102 CYS A O 1
ATOM 774 N N . VAL A 1 103 ? 19.972 6.519 0.923 1.00 82.69 103 VAL A N 1
ATOM 775 C CA . VAL A 1 103 ? 20.850 6.984 1.996 1.00 82.69 103 VAL A CA 1
ATOM 776 C C . VAL A 1 103 ? 21.744 8.098 1.465 1.00 82.69 103 VAL A C 1
ATOM 778 O O . VAL A 1 103 ? 22.400 7.959 0.430 1.00 82.69 103 VAL A O 1
ATOM 781 N N . LYS A 1 104 ? 21.784 9.223 2.178 1.00 86.19 104 LYS A N 1
ATOM 782 C CA . LYS A 1 104 ? 22.610 10.383 1.837 1.00 86.19 104 LYS A CA 1
ATOM 783 C C . LYS A 1 104 ? 23.769 10.519 2.819 1.00 86.19 104 LYS A C 1
ATOM 785 O O . LYS A 1 104 ? 23.626 10.258 4.010 1.00 86.19 104 LYS A O 1
ATOM 790 N N . ASN A 1 105 ? 24.914 10.963 2.316 1.00 88.88 105 ASN A N 1
ATOM 791 C CA . ASN A 1 105 ? 26.023 11.439 3.132 1.00 88.88 105 ASN A CA 1
ATOM 792 C C . ASN A 1 105 ? 25.619 12.721 3.885 1.00 88.88 105 ASN A C 1
ATOM 794 O O . ASN A 1 105 ? 24.632 13.378 3.551 1.00 88.88 105 ASN A O 1
ATOM 798 N N . ASN A 1 106 ? 26.442 13.144 4.849 1.00 91.88 106 ASN A N 1
ATOM 799 C CA . ASN A 1 106 ? 26.227 14.390 5.601 1.00 91.88 106 ASN A CA 1
ATOM 800 C C . ASN A 1 106 ? 26.168 15.654 4.718 1.00 91.88 106 ASN A C 1
ATOM 802 O O . ASN A 1 106 ? 25.647 16.676 5.153 1.00 91.88 106 ASN A O 1
ATOM 806 N N . ASP A 1 107 ? 26.720 15.605 3.504 1.00 91.88 107 ASP A N 1
ATOM 807 C CA . ASP A 1 107 ? 26.679 16.693 2.520 1.00 91.88 107 ASP A CA 1
ATOM 808 C C . ASP A 1 107 ? 25.449 16.635 1.588 1.00 91.88 107 ASP A C 1
ATOM 810 O O . ASP A 1 107 ? 25.319 17.457 0.683 1.00 91.88 107 ASP A O 1
ATOM 814 N N . GLY A 1 108 ? 24.541 15.675 1.806 1.00 86.44 108 GLY A N 1
ATOM 815 C CA . GLY A 1 108 ? 23.321 15.478 1.025 1.00 86.44 108 GLY A CA 1
ATOM 816 C C . GLY A 1 108 ? 23.505 14.689 -0.275 1.00 86.44 108 GLY A C 1
ATOM 817 O O . GLY A 1 108 ? 22.511 14.412 -0.949 1.00 86.44 108 GLY A O 1
ATOM 818 N N . THR A 1 109 ? 24.732 14.303 -0.636 1.00 89.62 109 THR A N 1
ATOM 819 C CA . THR A 1 109 ? 24.989 13.459 -1.814 1.00 89.62 109 THR A CA 1
ATOM 820 C C . THR A 1 109 ? 24.611 11.996 -1.548 1.00 89.62 109 THR A C 1
ATOM 822 O O . THR A 1 109 ? 24.715 11.553 -0.402 1.00 89.62 109 THR A O 1
ATOM 825 N N . PRO A 1 110 ? 24.192 11.210 -2.559 1.00 85.31 110 PRO A N 1
ATOM 826 C CA . PRO A 1 110 ? 23.925 9.783 -2.377 1.00 85.31 110 PRO A CA 1
ATOM 827 C C . PRO A 1 110 ? 25.144 9.027 -1.830 1.00 85.31 110 PRO A C 1
ATOM 829 O O . PRO A 1 110 ? 26.256 9.134 -2.355 1.00 85.31 110 PRO A O 1
ATOM 832 N N . ASN A 1 111 ? 24.938 8.230 -0.783 1.00 86.88 111 ASN A N 1
ATOM 833 C CA . ASN A 1 111 ? 25.959 7.344 -0.244 1.00 86.88 111 ASN A CA 1
ATOM 834 C C . ASN A 1 111 ? 26.055 6.082 -1.111 1.00 86.88 111 ASN A C 1
ATOM 836 O O . ASN A 1 111 ? 25.364 5.094 -0.888 1.00 86.88 111 ASN A O 1
ATOM 840 N N . VAL A 1 112 ? 26.958 6.110 -2.090 1.00 82.81 112 VAL A N 1
ATOM 841 C CA . VAL A 1 112 ? 27.185 5.010 -3.047 1.00 82.81 112 VAL A CA 1
ATOM 842 C C . VAL A 1 112 ? 27.605 3.678 -2.412 1.00 82.81 112 VAL A C 1
ATOM 844 O O . VAL A 1 112 ? 27.577 2.654 -3.084 1.00 82.81 112 VAL A O 1
ATOM 847 N N . LYS A 1 113 ? 28.054 3.671 -1.148 1.00 82.00 113 LYS A N 1
ATOM 848 C CA . LYS A 1 113 ? 28.409 2.429 -0.442 1.00 82.00 113 LYS A CA 1
ATOM 849 C C . LYS A 1 113 ? 27.207 1.756 0.207 1.00 82.00 113 LYS A C 1
ATOM 851 O O . LYS A 1 113 ? 27.282 0.565 0.477 1.00 82.00 113 LYS A O 1
ATOM 856 N N . GLU A 1 114 ? 26.168 2.524 0.511 1.00 80.31 114 GLU A N 1
ATOM 857 C CA . GLU A 1 114 ? 24.961 2.033 1.181 1.00 80.31 114 GLU A CA 1
ATOM 858 C C . GLU A 1 114 ? 23.822 1.819 0.181 1.00 80.31 114 GLU A C 1
ATOM 860 O O . GLU A 1 114 ? 23.126 0.811 0.267 1.00 80.31 114 GLU A O 1
ATOM 865 N N . ASN A 1 115 ? 23.722 2.683 -0.835 1.00 78.69 115 ASN A N 1
ATOM 866 C CA . ASN A 1 115 ? 22.833 2.513 -1.989 1.00 78.69 115 ASN A CA 1
ATOM 867 C C . ASN A 1 115 ? 23.510 1.629 -3.048 1.00 78.69 115 ASN A C 1
ATOM 869 O O . ASN A 1 115 ? 23.868 2.079 -4.137 1.00 78.69 115 ASN A O 1
ATOM 873 N N . THR A 1 116 ? 23.826 0.393 -2.674 1.00 73.62 116 THR A N 1
ATOM 874 C CA . THR A 1 116 ? 24.287 -0.619 -3.629 1.00 73.62 116 THR A CA 1
ATOM 875 C C . THR A 1 116 ? 23.105 -1.135 -4.440 1.00 73.62 116 THR A C 1
ATOM 877 O O . THR A 1 116 ? 22.010 -1.214 -3.897 1.00 73.62 116 THR A O 1
ATOM 880 N N . LEU A 1 117 ? 23.342 -1.597 -5.674 1.00 67.62 117 LEU A N 1
ATOM 881 C CA . LEU A 1 117 ? 22.304 -2.203 -6.530 1.00 67.62 117 LEU A CA 1
ATOM 882 C C . LEU A 1 117 ? 21.494 -3.300 -5.815 1.00 67.62 117 LEU A C 1
ATOM 884 O O . LEU A 1 117 ? 20.296 -3.424 -6.025 1.00 67.62 117 LEU A O 1
ATOM 888 N N . ASP A 1 118 ? 22.137 -4.049 -4.919 1.00 68.44 118 ASP A N 1
ATOM 889 C CA . ASP A 1 118 ? 21.500 -5.125 -4.150 1.00 68.44 118 ASP A CA 1
ATOM 890 C C . ASP A 1 118 ? 20.484 -4.631 -3.098 1.00 68.44 118 ASP A C 1
ATOM 892 O O . ASP A 1 118 ? 19.716 -5.432 -2.570 1.00 68.44 118 ASP A O 1
ATOM 896 N N . ASN A 1 119 ? 20.486 -3.332 -2.779 1.00 69.62 119 ASN A N 1
ATOM 897 C CA . ASN A 1 119 ? 19.579 -2.680 -1.824 1.00 69.62 119 ASN A CA 1
ATOM 898 C C . ASN A 1 119 ? 18.675 -1.631 -2.505 1.00 69.62 119 ASN A C 1
ATOM 900 O O . ASN A 1 119 ? 17.906 -0.951 -1.827 1.00 69.62 119 ASN A O 1
ATOM 904 N N . ASP A 1 120 ? 18.784 -1.495 -3.827 1.00 78.25 120 ASP A N 1
ATOM 905 C CA . ASP A 1 120 ? 18.088 -0.511 -4.649 1.00 78.25 120 ASP A CA 1
ATOM 906 C C . ASP A 1 120 ? 16.723 -1.068 -5.082 1.00 78.25 120 ASP A C 1
ATOM 908 O O . ASP A 1 120 ? 16.516 -1.462 -6.232 1.00 78.25 120 ASP A O 1
ATOM 912 N N . PHE A 1 121 ? 15.772 -1.098 -4.148 1.00 86.06 121 PHE A N 1
ATOM 913 C CA . PHE A 1 121 ? 14.391 -1.486 -4.438 1.00 86.06 121 PHE A CA 1
ATOM 914 C C . PHE A 1 121 ? 13.444 -0.298 -4.365 1.00 86.06 121 PHE A C 1
ATOM 916 O O . PHE A 1 121 ? 13.567 0.586 -3.510 1.00 86.06 121 PHE A O 1
ATOM 923 N N . ARG A 1 122 ? 12.454 -0.309 -5.256 1.00 89.56 122 ARG A N 1
ATOM 924 C CA . ARG A 1 122 ? 11.268 0.529 -5.127 1.00 89.56 122 ARG A CA 1
ATOM 925 C C . ARG A 1 122 ? 10.178 -0.275 -4.429 1.00 89.56 122 ARG A C 1
ATOM 927 O O . ARG A 1 122 ? 9.918 -1.423 -4.779 1.00 89.56 122 ARG A O 1
ATOM 934 N N . TYR A 1 123 ? 9.556 0.341 -3.438 1.00 91.00 123 TYR A N 1
ATOM 935 C CA . TYR A 1 123 ? 8.573 -0.269 -2.557 1.00 91.00 123 TYR A CA 1
ATOM 936 C C . TYR A 1 123 ? 7.194 0.300 -2.854 1.00 91.00 123 TYR A C 1
ATOM 938 O O . TYR A 1 123 ? 6.998 1.515 -2.821 1.00 91.00 123 TYR A O 1
ATOM 946 N N . PHE A 1 124 ? 6.232 -0.578 -3.101 1.00 93.56 124 PHE A N 1
ATOM 947 C CA . PHE A 1 124 ? 4.827 -0.225 -3.262 1.00 93.56 124 PHE A CA 1
ATOM 948 C C . PHE A 1 124 ? 4.029 -0.873 -2.139 1.00 93.56 124 PHE A C 1
ATOM 950 O O . PHE A 1 124 ? 3.891 -2.095 -2.124 1.00 93.56 124 PHE A O 1
ATOM 957 N N . SER A 1 125 ? 3.518 -0.068 -1.209 1.00 93.38 125 SER A N 1
ATOM 958 C CA . SER A 1 125 ? 2.843 -0.552 0.000 1.00 93.38 125 SER A CA 1
ATOM 959 C C . SER A 1 125 ? 1.376 -0.135 0.031 1.00 93.38 125 SER A C 1
ATOM 961 O O . SER A 1 125 ? 1.062 1.049 -0.063 1.00 93.38 125 SER A O 1
ATOM 963 N N . ALA A 1 126 ? 0.472 -1.096 0.210 1.00 94.06 126 ALA A N 1
ATOM 964 C CA . ALA A 1 126 ? -0.957 -0.845 0.376 1.00 94.06 126 ALA A CA 1
ATOM 965 C C . ALA A 1 126 ? -1.433 -1.337 1.749 1.00 94.06 126 ALA A C 1
ATOM 967 O O . ALA A 1 126 ? -1.158 -2.472 2.136 1.00 94.06 126 ALA A O 1
ATOM 968 N N . ALA A 1 127 ? -2.158 -0.491 2.483 1.00 93.88 127 ALA A N 1
ATOM 969 C CA . ALA A 1 127 ? -2.805 -0.867 3.738 1.00 93.88 127 ALA A CA 1
ATOM 970 C C . ALA A 1 127 ? -4.195 -1.441 3.444 1.00 93.88 127 ALA A C 1
ATOM 972 O O . ALA A 1 127 ? -5.104 -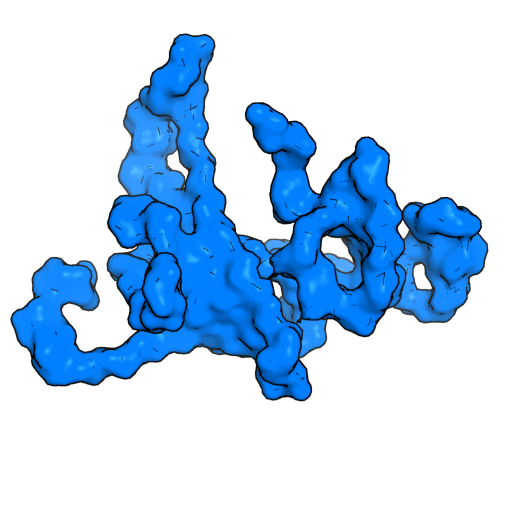0.709 3.051 1.00 93.88 127 ALA A O 1
ATOM 973 N N . LEU A 1 128 ? -4.364 -2.752 3.623 1.00 94.56 128 LEU A N 1
ATOM 974 C CA . LEU A 1 128 ? -5.578 -3.459 3.216 1.00 94.56 128 LEU A CA 1
ATOM 975 C C . LEU A 1 128 ? -6.247 -4.161 4.407 1.00 94.56 128 LEU A C 1
ATOM 977 O O . LEU A 1 128 ? -5.554 -4.764 5.240 1.00 94.56 128 LEU A O 1
ATOM 981 N N . PRO A 1 129 ? -7.587 -4.119 4.513 1.00 94.12 129 PRO A N 1
ATOM 982 C CA . PRO A 1 129 ? -8.304 -4.944 5.469 1.00 94.12 129 PRO A CA 1
ATOM 983 C C . PRO A 1 129 ? -8.392 -6.396 4.991 1.00 94.12 129 PRO A C 1
ATOM 985 O O . PRO A 1 129 ? -7.872 -6.774 3.944 1.00 94.12 129 PRO A O 1
ATOM 988 N N . ALA A 1 130 ? -9.047 -7.239 5.788 1.00 93.06 130 ALA A N 1
ATOM 989 C CA . ALA A 1 130 ? -9.367 -8.594 5.358 1.00 93.06 130 ALA A CA 1
ATOM 990 C C . ALA A 1 130 ? -10.281 -8.551 4.121 1.00 93.06 130 ALA A C 1
ATOM 992 O O . ALA A 1 130 ? -11.319 -7.889 4.135 1.00 93.06 130 ALA A O 1
ATOM 993 N N . GLY A 1 131 ? -9.907 -9.282 3.078 1.00 93.88 131 GLY A N 1
ATOM 994 C CA . GLY A 1 131 ? -10.602 -9.284 1.798 1.00 93.88 131 GLY A CA 1
ATOM 995 C C . GLY A 1 131 ? -9.785 -10.007 0.738 1.00 93.88 131 GLY A C 1
ATOM 996 O O . GLY A 1 131 ? -8.731 -10.556 1.043 1.00 93.88 131 GLY A O 1
ATOM 997 N N . GLU A 1 132 ? -10.286 -9.984 -0.493 1.00 96.94 132 GLU A N 1
ATOM 998 C CA . GLU A 1 132 ? -9.606 -10.514 -1.673 1.00 96.94 132 GLU A CA 1
ATOM 999 C C . GLU A 1 132 ? -9.394 -9.363 -2.653 1.00 96.94 132 GLU A C 1
ATOM 1001 O O . GLU A 1 132 ? -10.326 -8.600 -2.926 1.00 96.94 132 GLU A O 1
ATOM 1006 N N . TYR A 1 133 ? -8.184 -9.249 -3.190 1.00 97.31 133 TYR A N 1
ATOM 1007 C CA . TYR A 1 133 ? -7.772 -8.101 -3.990 1.00 97.31 133 TYR A CA 1
ATOM 1008 C C . TYR A 1 133 ? -7.064 -8.537 -5.265 1.00 97.31 133 TYR A C 1
ATOM 1010 O O . TYR A 1 133 ? -6.439 -9.600 -5.326 1.00 97.31 133 TYR A O 1
ATOM 1018 N N . THR A 1 134 ? -7.110 -7.679 -6.274 1.00 97.38 134 THR A N 1
ATOM 1019 C CA . THR A 1 134 ? -6.190 -7.729 -7.410 1.00 97.38 134 THR A CA 1
ATOM 1020 C C . THR A 1 134 ? -5.279 -6.520 -7.379 1.00 97.38 134 THR A C 1
ATOM 1022 O O . THR A 1 134 ? -5.745 -5.411 -7.117 1.00 97.38 134 THR A O 1
ATOM 1025 N N . ALA A 1 135 ? -4.006 -6.726 -7.687 1.00 97.19 135 ALA A N 1
ATOM 1026 C CA . ALA A 1 135 ? -3.030 -5.662 -7.839 1.00 97.19 135 ALA A CA 1
ATOM 1027 C C . ALA A 1 135 ? -2.435 -5.688 -9.251 1.00 97.19 135 ALA A C 1
ATOM 1029 O O . ALA A 1 135 ? -2.270 -6.761 -9.821 1.00 97.19 135 ALA A O 1
ATOM 1030 N N . GLU A 1 136 ? -2.101 -4.537 -9.823 1.00 96.56 136 GLU A N 1
ATOM 1031 C CA . GLU A 1 136 ? -1.407 -4.439 -11.109 1.00 96.56 136 GLU A CA 1
ATOM 1032 C C . GLU A 1 136 ? -0.462 -3.239 -11.134 1.00 96.56 136 GLU A C 1
ATOM 1034 O O . GLU A 1 136 ? -0.730 -2.212 -10.509 1.00 96.56 136 GLU A O 1
ATOM 1039 N N . PHE A 1 137 ? 0.645 -3.358 -11.862 1.00 95.94 137 PHE A N 1
ATOM 1040 C CA . PHE A 1 137 ? 1.530 -2.229 -12.119 1.00 95.94 137 PHE A CA 1
ATOM 1041 C C . PHE A 1 137 ? 1.080 -1.498 -13.378 1.00 95.94 137 PHE A C 1
ATOM 1043 O O . PHE A 1 137 ? 0.811 -2.126 -14.402 1.00 95.94 137 PHE A O 1
ATOM 1050 N N . VAL A 1 138 ? 1.015 -0.171 -13.311 1.00 95.31 138 VAL A N 1
ATOM 1051 C CA . VAL A 1 138 ? 0.638 0.685 -14.441 1.00 95.31 138 VAL A CA 1
ATOM 1052 C C . VAL A 1 138 ? 1.657 1.796 -14.647 1.00 95.31 138 VAL A C 1
ATOM 1054 O O . VAL A 1 138 ? 2.236 2.291 -13.682 1.00 95.31 138 VAL A O 1
ATOM 1057 N N . ASN A 1 139 ? 1.864 2.201 -15.897 1.00 91.81 139 ASN A N 1
ATOM 1058 C CA . ASN A 1 139 ? 2.650 3.390 -16.231 1.00 91.81 139 ASN A CA 1
ATOM 1059 C C . ASN A 1 139 ? 1.811 4.680 -16.095 1.00 91.81 139 ASN A C 1
ATOM 1061 O O . ASN A 1 139 ? 0.610 4.642 -15.812 1.00 91.81 139 ASN A O 1
ATOM 1065 N N . ASP A 1 140 ? 2.413 5.841 -16.359 1.00 89.69 140 ASP A N 1
ATOM 1066 C CA . ASP A 1 140 ? 1.719 7.138 -16.313 1.00 89.69 140 ASP A CA 1
ATOM 1067 C C . ASP A 1 140 ? 0.592 7.302 -17.350 1.00 89.69 140 ASP A C 1
ATOM 1069 O O . ASP A 1 140 ? -0.288 8.149 -17.178 1.00 89.69 140 ASP A O 1
ATOM 1073 N N . SER A 1 141 ? 0.575 6.475 -18.400 1.00 90.06 141 SER A N 1
ATOM 1074 C CA . SER A 1 141 ? -0.531 6.415 -19.369 1.00 90.06 141 SER A CA 1
ATOM 1075 C C . SER A 1 141 ? -1.690 5.525 -18.896 1.00 90.06 141 SER A C 1
ATOM 1077 O O . SER A 1 141 ? -2.729 5.478 -19.555 1.00 90.06 141 SER A O 1
ATOM 1079 N N . GLY A 1 142 ? -1.540 4.848 -17.751 1.00 89.75 142 GLY A N 1
ATOM 1080 C CA . GLY A 1 142 ? -2.516 3.911 -17.193 1.00 89.75 142 GLY A CA 1
ATOM 1081 C C . GLY A 1 142 ? -2.490 2.526 -17.843 1.00 89.75 142 GLY A C 1
ATOM 1082 O O . GLY A 1 142 ? -3.409 1.739 -17.630 1.00 89.75 142 GLY A O 1
ATOM 1083 N N . GLU A 1 143 ? -1.474 2.221 -18.649 1.00 90.56 143 GLU A N 1
ATOM 1084 C CA . GLU A 1 143 ? -1.314 0.907 -19.271 1.00 90.56 143 GLU A CA 1
ATOM 1085 C C . GLU A 1 143 ? -0.639 -0.052 -18.294 1.00 90.56 143 GLU A C 1
ATOM 1087 O O . GLU A 1 143 ? 0.308 0.334 -17.604 1.00 90.56 143 GLU A O 1
ATOM 1092 N N . ARG A 1 144 ? -1.102 -1.309 -18.257 1.00 91.88 144 ARG A N 1
ATOM 1093 C CA . ARG A 1 144 ? -0.470 -2.352 -17.446 1.00 91.88 144 ARG A CA 1
ATOM 1094 C C . ARG A 1 144 ? 0.942 -2.618 -17.954 1.00 91.88 144 ARG A C 1
ATOM 1096 O O . ARG A 1 144 ? 1.140 -2.892 -19.135 1.00 91.88 144 ARG A O 1
ATOM 1103 N N . VAL A 1 145 ? 1.895 -2.596 -17.036 1.00 91.38 145 VAL A N 1
ATOM 1104 C CA . VAL A 1 145 ? 3.306 -2.893 -17.280 1.00 91.38 145 VAL A CA 1
ATOM 1105 C C . VAL A 1 145 ? 3.793 -3.930 -16.277 1.00 91.38 145 VAL A C 1
ATOM 1107 O O . VAL A 1 145 ? 3.114 -4.229 -15.296 1.00 91.38 145 VAL A O 1
ATOM 1110 N N . TRP A 1 146 ? 4.971 -4.491 -16.525 1.00 90.69 146 TRP A N 1
ATOM 1111 C CA . TRP A 1 146 ? 5.637 -5.377 -15.582 1.00 90.69 146 TRP A CA 1
ATOM 1112 C C . TRP A 1 146 ? 7.040 -4.842 -15.302 1.00 90.69 146 TRP A C 1
ATOM 1114 O O . TRP A 1 146 ? 7.778 -4.613 -16.262 1.00 90.69 146 TRP A O 1
ATOM 1124 N N . PRO A 1 147 ? 7.407 -4.608 -14.031 1.00 89.62 147 PRO A N 1
ATOM 1125 C CA . PRO A 1 147 ? 8.790 -4.329 -13.664 1.00 89.62 147 PRO A CA 1
ATOM 1126 C C . PRO A 1 147 ? 9.710 -5.477 -14.089 1.00 89.62 147 PRO A C 1
ATOM 1128 O O . PRO A 1 147 ? 9.269 -6.625 -14.189 1.00 89.62 147 PRO A O 1
ATOM 1131 N N . THR A 1 148 ? 10.994 -5.193 -14.297 1.00 85.50 148 THR A N 1
ATOM 1132 C CA . THR A 1 148 ? 11.990 -6.223 -14.644 1.00 85.50 148 THR A CA 1
ATOM 1133 C C . THR A 1 148 ? 12.004 -7.337 -13.601 1.00 85.50 148 THR A C 1
ATOM 1135 O O . THR A 1 148 ? 12.158 -8.518 -13.912 1.00 85.50 148 THR A O 1
ATOM 1138 N N . PHE A 1 149 ? 11.822 -6.956 -12.339 1.00 85.56 149 PHE A N 1
ATOM 1139 C CA . PHE A 1 149 ? 11.767 -7.863 -11.215 1.00 85.56 149 PHE A CA 1
ATOM 1140 C C . PHE A 1 149 ? 10.690 -7.426 -10.226 1.00 85.56 149 PHE A C 1
ATOM 1142 O O . PHE A 1 149 ? 10.611 -6.263 -9.840 1.00 85.56 149 PHE A O 1
ATOM 1149 N N . VAL A 1 150 ? 9.917 -8.396 -9.742 1.00 90.19 150 VAL A N 1
ATOM 1150 C CA . VAL A 1 150 ? 8.988 -8.215 -8.627 1.00 90.19 150 VAL A CA 1
ATOM 1151 C C . VAL A 1 150 ? 9.254 -9.310 -7.602 1.00 90.19 150 VAL A C 1
ATOM 1153 O O . VAL A 1 150 ? 9.207 -10.500 -7.922 1.00 90.19 150 VAL A O 1
ATOM 1156 N N . ARG A 1 151 ? 9.535 -8.923 -6.358 1.00 87.88 151 ARG A N 1
ATOM 1157 C CA . ARG A 1 151 ? 9.569 -9.855 -5.228 1.00 87.88 151 ARG A CA 1
ATOM 1158 C C . ARG A 1 151 ? 8.142 -10.197 -4.810 1.00 87.88 151 ARG A C 1
ATOM 1160 O O . ARG A 1 151 ? 7.258 -9.343 -4.850 1.00 87.88 151 ARG A O 1
ATOM 1167 N N . GLU A 1 152 ? 7.937 -11.443 -4.382 1.00 80.50 152 GLU A N 1
ATOM 1168 C CA . GLU A 1 152 ? 6.669 -11.891 -3.799 1.00 80.50 152 GLU A CA 1
ATOM 1169 C C . GLU A 1 152 ? 6.183 -10.916 -2.716 1.00 80.50 152 GLU A C 1
ATOM 1171 O O . GLU A 1 152 ? 6.990 -10.342 -1.982 1.00 80.50 152 GLU A O 1
ATOM 1176 N N . ALA A 1 153 ? 4.862 -10.739 -2.642 1.00 84.44 153 ALA A N 1
ATOM 1177 C CA . ALA A 1 153 ? 4.211 -9.836 -1.706 1.00 84.44 153 ALA A CA 1
ATOM 1178 C C . ALA A 1 153 ? 4.711 -10.062 -0.269 1.00 84.44 153 ALA A C 1
ATOM 1180 O O . ALA A 1 153 ? 4.542 -11.138 0.309 1.00 84.44 153 ALA A O 1
ATOM 1181 N N . ILE A 1 154 ? 5.306 -9.023 0.309 1.00 89.62 154 ILE A N 1
ATOM 1182 C CA . ILE A 1 154 ? 5.789 -9.008 1.684 1.00 89.62 154 ILE A CA 1
ATOM 1183 C C . ILE A 1 154 ? 4.656 -8.496 2.557 1.00 89.62 154 ILE A C 1
ATOM 1185 O O . ILE A 1 154 ? 4.208 -7.361 2.411 1.00 89.62 154 ILE A O 1
ATOM 1189 N N . TYR A 1 155 ? 4.197 -9.331 3.479 1.00 92.06 155 TYR A N 1
ATOM 1190 C CA . TYR A 1 155 ? 3.173 -8.948 4.436 1.00 92.06 155 TYR A CA 1
ATOM 1191 C C . TYR A 1 155 ? 3.834 -8.610 5.766 1.00 92.06 155 TYR A C 1
ATOM 1193 O O . TYR A 1 155 ? 4.629 -9.393 6.293 1.00 92.06 155 TYR A O 1
ATOM 1201 N N . GLU A 1 156 ? 3.472 -7.470 6.348 1.00 90.44 156 GLU A N 1
ATOM 1202 C CA . GLU A 1 156 ? 3.869 -7.161 7.724 1.00 90.44 156 GLU A CA 1
ATOM 1203 C C . GLU A 1 156 ? 3.333 -8.213 8.705 1.00 90.44 156 GLU A C 1
ATOM 1205 O O . GLU A 1 156 ? 2.412 -8.954 8.359 1.00 90.44 156 GLU A O 1
ATOM 1210 N N . PRO A 1 157 ? 3.851 -8.326 9.940 1.00 89.38 157 PRO A N 1
ATOM 1211 C CA . PRO A 1 157 ? 3.223 -9.167 10.953 1.00 89.38 157 PRO A CA 1
ATOM 1212 C C . PRO A 1 157 ? 1.726 -8.856 11.076 1.00 89.38 157 PRO A C 1
ATOM 1214 O O . PRO A 1 157 ? 1.336 -7.695 11.180 1.00 89.38 157 PRO A O 1
ATOM 1217 N N . ALA A 1 158 ? 0.883 -9.891 11.032 1.00 84.88 158 ALA A N 1
ATOM 1218 C CA . ALA A 1 158 ? -0.559 -9.699 11.124 1.00 84.88 158 ALA A CA 1
ATOM 1219 C C . ALA A 1 158 ? -0.916 -9.025 12.463 1.00 84.88 158 ALA A C 1
ATOM 1221 O O . ALA A 1 158 ? -0.479 -9.515 13.510 1.00 84.88 158 ALA A O 1
ATOM 1222 N N . PRO A 1 159 ? -1.692 -7.929 12.460 1.00 85.25 159 PRO A N 1
ATOM 1223 C CA . PRO A 1 159 ? -2.164 -7.333 13.698 1.00 85.25 159 PRO A CA 1
ATOM 1224 C C . PRO A 1 159 ? -3.201 -8.237 14.375 1.00 85.25 159 PRO A C 1
ATOM 1226 O O . PRO A 1 159 ? -3.907 -9.008 13.722 1.00 85.25 159 PRO A O 1
ATOM 1229 N N . ASP A 1 160 ? -3.341 -8.100 15.695 1.00 85.38 160 ASP A N 1
ATOM 1230 C CA . ASP A 1 160 ? -4.255 -8.925 16.503 1.00 85.38 160 ASP A CA 1
ATOM 1231 C C . ASP A 1 160 ? -5.724 -8.816 16.053 1.00 85.38 160 ASP A C 1
ATOM 1233 O O . ASP A 1 160 ? -6.525 -9.726 16.271 1.00 85.38 160 ASP A O 1
ATOM 1237 N N . CYS A 1 161 ? -6.078 -7.711 15.396 1.00 84.38 161 CYS A N 1
ATOM 1238 C CA . CYS A 1 161 ? -7.411 -7.462 14.866 1.00 84.38 161 CYS A CA 1
ATOM 1239 C C . CYS A 1 161 ? -7.709 -8.120 13.507 1.00 84.38 161 CYS A C 1
ATOM 1241 O O . CYS A 1 161 ? -8.851 -8.049 13.049 1.00 84.38 161 CYS A O 1
ATOM 1243 N N . GLY A 1 162 ? -6.718 -8.736 12.848 1.00 85.75 162 GLY A N 1
ATOM 1244 C CA . GLY A 1 162 ? -6.859 -9.337 11.517 1.00 85.75 162 GLY A CA 1
ATOM 1245 C C . GLY A 1 162 ? -6.173 -8.549 10.395 1.00 85.75 162 GLY A C 1
ATOM 1246 O O . GLY A 1 162 ? -4.970 -8.337 10.437 1.00 85.75 162 GLY A O 1
ATOM 1247 N N . GLY A 1 163 ? -6.911 -8.182 9.345 1.00 88.19 163 GLY A N 1
ATOM 1248 C CA . GLY A 1 163 ? -6.362 -7.553 8.133 1.00 88.19 163 GLY A CA 1
ATOM 1249 C C . GLY A 1 163 ? -6.150 -8.535 6.974 1.00 88.19 163 GLY A C 1
ATOM 1250 O O . GLY A 1 163 ? -6.550 -9.705 7.054 1.00 88.19 163 GLY A O 1
ATOM 1251 N N . VAL A 1 164 ? -5.560 -8.042 5.880 1.00 93.88 164 VAL A N 1
ATOM 1252 C CA . VAL A 1 164 ? -5.338 -8.838 4.663 1.00 93.88 164 VAL A CA 1
ATOM 1253 C C . VAL A 1 164 ? -4.528 -10.107 4.965 1.00 93.88 164 VAL A C 1
ATOM 1255 O O . VAL A 1 164 ? -3.589 -10.102 5.770 1.00 93.88 164 VAL A O 1
ATOM 1258 N N . GLN A 1 165 ? -4.925 -11.229 4.366 1.00 94.56 165 GLN A N 1
ATOM 1259 C CA . GLN A 1 165 ? -4.267 -12.518 4.586 1.00 94.56 165 GLN A CA 1
ATOM 1260 C C . GLN A 1 165 ? -3.195 -12.764 3.527 1.00 94.56 165 GLN A C 1
ATOM 1262 O O . GLN A 1 165 ? -3.306 -12.304 2.390 1.00 94.56 165 GLN A O 1
ATOM 1267 N N . GLU A 1 166 ? -2.164 -13.519 3.889 1.00 94.06 166 GLU A N 1
ATOM 1268 C CA . GLU A 1 166 ? -1.138 -13.927 2.930 1.00 94.06 166 GLU A CA 1
ATOM 1269 C C . GLU A 1 166 ? -1.776 -14.715 1.779 1.00 94.06 166 GLU A C 1
ATOM 1271 O O . GLU A 1 166 ? -2.540 -15.654 2.002 1.00 94.06 166 GLU A O 1
ATOM 1276 N N . GLY A 1 167 ? -1.489 -14.294 0.546 1.00 92.88 167 GLY A N 1
ATOM 1277 C CA . GLY A 1 167 ? -2.027 -14.904 -0.673 1.00 92.88 167 GLY A CA 1
ATOM 1278 C C . GLY A 1 167 ? -3.414 -14.415 -1.108 1.00 92.88 167 GLY A C 1
ATOM 1279 O O . GLY A 1 167 ? -3.896 -14.870 -2.138 1.00 92.88 167 GLY A O 1
ATOM 1280 N N . SER A 1 168 ? -4.041 -13.482 -0.382 1.00 94.62 168 SER A N 1
ATOM 1281 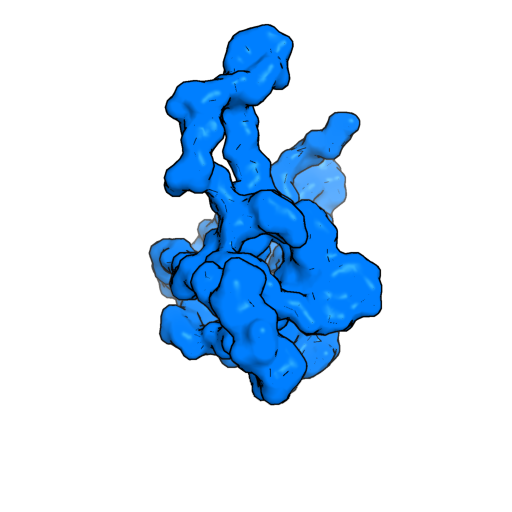C CA . SER A 1 168 ? -5.353 -12.907 -0.761 1.00 94.62 168 SER A CA 1
ATOM 1282 C C . SER A 1 168 ? -5.268 -11.739 -1.756 1.00 94.62 168 SER A C 1
ATOM 1284 O O . SER A 1 168 ? -6.283 -11.219 -2.219 1.00 94.62 168 SER A O 1
ATOM 1286 N N . VAL A 1 169 ? -4.050 -11.319 -2.114 1.00 96.75 169 VAL A N 1
ATOM 1287 C CA . VAL A 1 169 ? -3.803 -10.337 -3.175 1.00 96.75 169 VAL A CA 1
ATOM 1288 C C . VAL A 1 169 ? -3.234 -11.054 -4.391 1.00 96.75 169 VAL A C 1
ATOM 1290 O O . VAL A 1 169 ? -2.124 -11.585 -4.351 1.00 96.75 169 VAL A O 1
ATOM 1293 N N . THR A 1 170 ? -3.989 -11.056 -5.487 1.00 96.38 170 THR A N 1
ATOM 1294 C CA . THR A 1 170 ? -3.542 -11.595 -6.774 1.00 96.38 170 THR A CA 1
ATOM 1295 C C . THR A 1 170 ? -2.865 -10.492 -7.579 1.00 96.38 170 THR A C 1
ATOM 1297 O O . THR A 1 170 ? -3.525 -9.554 -8.024 1.00 96.38 170 THR A O 1
ATOM 1300 N N . LEU A 1 171 ? -1.553 -10.602 -7.784 1.00 95.81 171 LEU A N 1
ATOM 1301 C CA . LEU A 1 171 ? -0.817 -9.698 -8.665 1.00 95.81 171 LEU A CA 1
ATOM 1302 C C . LEU A 1 171 ? -1.050 -10.105 -10.129 1.00 95.81 171 LEU A C 1
ATOM 1304 O O . LEU A 1 171 ? -0.813 -11.251 -10.506 1.00 95.81 171 LEU A O 1
ATOM 1308 N N . LEU A 1 172 ? -1.556 -9.180 -10.940 1.00 94.88 172 LEU A N 1
ATOM 1309 C CA . LEU A 1 172 ? -1.892 -9.401 -12.340 1.00 94.88 172 LEU A CA 1
ATOM 1310 C C . LEU A 1 172 ? -0.681 -9.122 -13.227 1.00 94.88 172 LEU A C 1
ATOM 1312 O O . LEU A 1 172 ? -0.274 -7.975 -13.416 1.00 94.88 172 LEU A O 1
ATOM 1316 N N . GLU A 1 173 ? -0.155 -10.183 -13.823 1.00 90.06 173 GLU A N 1
ATOM 1317 C CA . GLU A 1 173 ? 0.842 -10.105 -14.886 1.00 90.06 173 GLU A CA 1
ATOM 1318 C C . GLU A 1 173 ? 0.190 -9.646 -16.209 1.00 90.06 173 GLU A C 1
ATOM 1320 O O . GLU A 1 173 ? -0.990 -9.938 -16.466 1.00 90.06 173 GLU A O 1
ATOM 1325 N N . PRO A 1 174 ? 0.903 -8.893 -17.066 1.00 84.44 174 PRO A N 1
ATOM 1326 C CA . PRO A 1 174 ? 0.450 -8.652 -18.430 1.00 84.44 174 PRO A CA 1
ATOM 1327 C C . PRO A 1 174 ? 0.443 -9.956 -19.238 1.00 84.44 174 PRO A C 1
ATOM 1329 O O . PRO A 1 174 ? 1.217 -10.879 -18.985 1.00 84.44 174 PRO A O 1
ATOM 1332 N N . GLU A 1 175 ? -0.437 -10.040 -20.236 1.00 82.19 175 GLU A N 1
ATOM 1333 C CA . GLU A 1 175 ? -0.429 -11.178 -21.154 1.00 82.19 175 GLU A CA 1
ATOM 1334 C C . GLU A 1 175 ? 0.858 -11.164 -21.986 1.00 82.19 175 GLU A C 1
ATOM 1336 O O . GLU A 1 175 ? 1.135 -10.199 -22.695 1.00 82.19 175 GLU A O 1
ATOM 1341 N N . VAL A 1 176 ? 1.630 -12.251 -21.931 1.00 79.31 176 VAL A N 1
ATOM 1342 C CA . VAL A 1 176 ? 2.841 -12.399 -22.745 1.00 79.31 176 VAL A CA 1
ATOM 1343 C C . VAL A 1 176 ? 2.443 -12.639 -24.198 1.00 79.31 176 VAL A C 1
ATOM 1345 O O . VAL A 1 176 ? 1.834 -13.663 -24.530 1.00 79.31 176 VAL A O 1
ATOM 1348 N N . THR A 1 177 ? 2.811 -11.720 -25.086 1.00 79.50 177 THR A N 1
ATOM 1349 C CA . THR A 1 177 ? 2.579 -11.883 -26.521 1.00 79.50 177 THR A CA 1
ATOM 1350 C C . THR A 1 177 ? 3.748 -12.608 -27.197 1.00 79.50 177 THR A C 1
ATOM 1352 O O . THR A 1 177 ? 4.839 -12.780 -26.648 1.00 79.50 177 THR A O 1
ATOM 1355 N N . MET A 1 178 ? 3.538 -13.048 -28.442 1.00 75.88 178 MET A N 1
ATOM 1356 C CA . MET A 1 178 ? 4.615 -13.649 -29.240 1.00 75.88 178 MET A CA 1
ATOM 1357 C C . MET A 1 178 ? 5.714 -12.629 -29.590 1.00 75.88 178 MET A C 1
ATOM 1359 O O . MET A 1 178 ? 6.849 -13.023 -29.846 1.00 75.88 178 MET A O 1
ATOM 1363 N N . GLU A 1 179 ? 5.390 -11.335 -29.609 1.00 74.00 179 GLU A N 1
ATOM 1364 C CA . GLU A 1 179 ? 6.360 -10.264 -29.843 1.00 74.00 179 GLU A CA 1
ATOM 1365 C C . GLU A 1 179 ? 7.315 -10.123 -28.651 1.00 74.00 179 GLU A C 1
ATOM 1367 O O . GLU A 1 179 ? 8.531 -10.117 -28.842 1.00 74.00 179 GLU A O 1
ATOM 1372 N N . ASP A 1 180 ? 6.786 -10.199 -27.429 1.00 69.31 180 ASP A N 1
ATOM 1373 C CA . ASP A 1 180 ? 7.572 -10.168 -26.187 1.00 69.31 180 ASP A CA 1
ATOM 1374 C C . ASP A 1 180 ? 8.513 -11.373 -26.064 1.00 69.31 180 ASP A C 1
ATOM 1376 O O . ASP A 1 180 ? 9.641 -11.258 -25.581 1.00 69.31 180 ASP A O 1
ATOM 1380 N N . CYS A 1 181 ? 8.085 -12.534 -26.572 1.00 69.06 181 CYS A N 1
ATOM 1381 C CA . CYS A 1 181 ? 8.913 -13.740 -26.642 1.00 69.06 181 CYS A CA 1
ATOM 1382 C C . CYS A 1 181 ? 10.107 -13.604 -27.605 1.00 69.06 181 CYS A C 1
ATOM 1384 O O . CYS A 1 181 ? 11.071 -14.365 -27.497 1.00 69.06 181 CYS A O 1
ATOM 1386 N N . MET A 1 182 ? 10.060 -12.677 -28.570 1.00 70.00 182 MET A N 1
ATOM 1387 C CA . MET A 1 182 ? 11.176 -12.429 -29.490 1.00 70.00 182 MET A CA 1
ATOM 1388 C C . MET A 1 182 ? 12.236 -11.492 -28.887 1.00 70.00 182 MET A C 1
ATOM 1390 O O . MET A 1 182 ? 13.392 -11.550 -29.311 1.00 70.00 182 MET A O 1
ATOM 1394 N N . GLU A 1 183 ? 11.893 -10.707 -27.859 1.00 61.84 183 GLU A N 1
ATOM 1395 C CA . GLU A 1 183 ? 12.812 -9.843 -27.098 1.00 61.84 183 GLU A CA 1
ATOM 1396 C C . GLU A 1 183 ? 13.227 -10.460 -25.743 1.00 61.84 183 GLU A C 1
ATOM 1398 O O . GLU A 1 183 ? 13.289 -9.787 -24.717 1.00 61.84 183 GLU A O 1
ATOM 1403 N N . LEU A 1 184 ? 13.601 -11.747 -25.738 1.00 54.03 184 LEU A N 1
ATOM 1404 C CA . LEU A 1 184 ? 14.055 -12.509 -24.554 1.00 54.03 184 LEU A CA 1
ATOM 1405 C C . LEU A 1 184 ? 15.157 -11.842 -23.705 1.00 54.03 184 LEU A C 1
ATOM 1407 O O . LEU A 1 184 ? 15.351 -12.226 -22.560 1.00 54.03 184 LEU A O 1
ATOM 1411 N N . VAL A 1 185 ? 15.911 -10.892 -24.262 1.00 56.28 185 VAL A N 1
ATOM 1412 C CA . VAL A 1 185 ? 17.007 -10.197 -23.562 1.00 56.28 185 VAL A CA 1
ATOM 1413 C C . VAL A 1 185 ? 16.504 -9.041 -22.686 1.00 56.28 185 VAL A C 1
ATOM 1415 O O . VAL A 1 185 ? 17.219 -8.644 -21.774 1.00 56.28 185 VAL A O 1
ATOM 1418 N N . LYS A 1 186 ? 15.302 -8.502 -22.935 1.00 53.44 186 LYS A N 1
ATOM 1419 C CA . LYS A 1 186 ? 14.694 -7.464 -22.082 1.00 53.44 186 LYS A CA 1
ATOM 1420 C C . LYS A 1 186 ? 13.782 -8.025 -20.992 1.00 53.44 186 LYS A C 1
ATOM 1422 O O . LYS A 1 186 ? 13.641 -7.394 -19.958 1.00 53.44 186 LYS A O 1
ATOM 1427 N N . ASN A 1 187 ? 13.182 -9.190 -21.231 1.00 44.66 187 ASN A N 1
ATOM 1428 C CA . ASN A 1 187 ? 12.130 -9.765 -20.384 1.00 44.66 187 ASN A CA 1
ATOM 1429 C C . ASN A 1 187 ? 12.626 -10.937 -19.507 1.00 44.66 187 ASN A C 1
ATOM 1431 O O . ASN A 1 187 ? 11.824 -11.792 -19.132 1.00 44.66 187 ASN A O 1
ATOM 1435 N N . GLY A 1 188 ? 13.941 -11.052 -19.285 1.00 42.12 188 GLY A N 1
ATOM 1436 C CA . GLY A 1 188 ? 14.586 -12.201 -18.635 1.00 42.12 188 GLY A CA 1
ATOM 1437 C C . GLY A 1 188 ? 15.375 -11.840 -17.391 1.00 42.12 188 GLY A C 1
ATOM 1438 O O . GLY A 1 188 ? 15.908 -10.711 -17.345 1.00 42.12 188 GLY A O 1
#